Protein AF-A0A329LUV0-F1 (afdb_monomer_lite)

Sequence (279 aa):
MLFREVLFADYQTVLMHFIMSMAVALLFKEMNWFPFVSYTDKWHIDETAPFDMQTDRLTERLLEVTDRSGAYTVRLEWHPEFDPDGGFHVFLFKKTEYKLEVFGTVREDVVISNLYHKDTRDFQQLRRYLEECIYLVNLLSTDYVKWKEKFRGKTVTEAPYLYCLVGNIVNYRLYGEDKEPRKGVKVFSAGTKVYCFPPLWGDGYESIKVIGKPKDSAKLITVIIDAKHVTNWRLQKVYNSYVVRTMLGNGGWKMKQEAKAIIENMVKWLPERTEQAGI

Structure (mmCIF, N/CA/C/O backbone):
data_AF-A0A329LUV0-F1
#
_entry.id   AF-A0A329LUV0-F1
#
loop_
_atom_site.group_PDB
_atom_site.id
_atom_site.type_symbol
_atom_site.label_atom_id
_atom_site.label_alt_id
_atom_site.label_comp_id
_atom_site.label_asym_id
_atom_site.label_entity_id
_atom_site.label_seq_id
_atom_site.pdbx_PDB_ins_code
_atom_site.Cartn_x
_atom_site.Cartn_y
_atom_site.Cartn_z
_atom_site.occupancy
_atom_site.B_iso_or_equiv
_atom_site.auth_seq_id
_atom_site.auth_comp_id
_atom_site.auth_asym_id
_atom_site.auth_atom_id
_atom_site.pdbx_PDB_model_num
ATOM 1 N N . MET A 1 1 ? 33.400 -16.197 -55.128 1.00 38.19 1 MET A N 1
ATOM 2 C CA . MET A 1 1 ? 32.378 -16.842 -54.277 1.00 38.19 1 MET A CA 1
ATOM 3 C C . MET A 1 1 ? 32.696 -16.528 -52.816 1.00 38.19 1 MET A C 1
ATOM 5 O O . MET A 1 1 ? 33.099 -17.418 -52.097 1.00 38.19 1 MET A O 1
ATOM 9 N N . LEU A 1 2 ? 32.655 -15.246 -52.418 1.00 32.19 2 LEU A N 1
ATOM 10 C CA . LEU A 1 2 ? 33.023 -14.788 -51.058 1.00 32.19 2 LEU A CA 1
ATOM 11 C C . LEU A 1 2 ? 32.562 -13.331 -50.810 1.00 32.19 2 LEU A C 1
ATOM 13 O O . LEU A 1 2 ? 33.233 -12.545 -50.162 1.00 32.19 2 LEU A O 1
ATOM 17 N N . PHE A 1 3 ? 31.427 -12.941 -51.401 1.00 26.91 3 PHE A N 1
ATOM 18 C CA . PHE A 1 3 ? 30.858 -11.586 -51.262 1.00 26.91 3 PHE A CA 1
ATOM 19 C C . PHE A 1 3 ? 29.340 -11.599 -51.017 1.00 26.91 3 PHE A C 1
ATOM 21 O O . PHE A 1 3 ? 28.671 -10.581 -51.154 1.00 26.91 3 PHE A O 1
ATOM 28 N N . ARG A 1 4 ? 28.778 -12.768 -50.672 1.00 25.78 4 ARG A N 1
ATOM 29 C CA . ARG A 1 4 ? 27.337 -12.948 -50.418 1.00 25.78 4 ARG A CA 1
ATOM 30 C C . ARG A 1 4 ? 26.989 -13.391 -48.994 1.00 25.78 4 ARG A C 1
ATOM 32 O O . ARG A 1 4 ? 25.812 -13.406 -48.670 1.00 25.78 4 ARG A O 1
ATOM 39 N N . GLU A 1 5 ? 27.975 -13.693 -48.149 1.00 29.59 5 GLU A N 1
ATOM 40 C CA . GLU A 1 5 ? 27.732 -14.223 -46.793 1.00 29.59 5 GLU A CA 1
ATOM 41 C C . GLU A 1 5 ? 27.907 -13.192 -45.667 1.00 29.59 5 GLU A C 1
ATOM 43 O O . GLU A 1 5 ? 27.432 -13.419 -44.563 1.00 29.59 5 GLU A O 1
ATOM 48 N N . VAL A 1 6 ? 28.474 -12.011 -45.939 1.00 31.78 6 VAL A N 1
ATOM 49 C CA . VAL A 1 6 ? 28.661 -10.959 -44.913 1.00 31.78 6 VAL A CA 1
ATOM 50 C C . VAL A 1 6 ? 27.422 -10.059 -44.748 1.00 31.78 6 VAL A C 1
ATOM 52 O O . VAL A 1 6 ? 27.280 -9.378 -43.744 1.00 31.78 6 VAL A O 1
ATOM 55 N N . LEU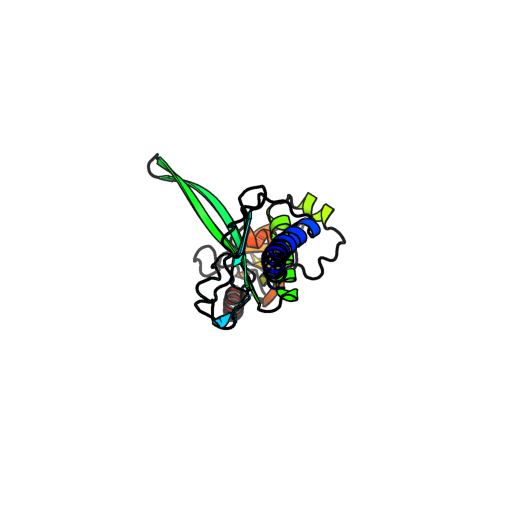 A 1 7 ? 26.461 -10.102 -45.679 1.00 30.39 7 LEU A N 1
ATOM 56 C CA . LEU A 1 7 ? 25.243 -9.271 -45.631 1.00 30.39 7 LEU A CA 1
ATOM 57 C C . LEU A 1 7 ? 24.040 -9.931 -44.928 1.00 30.39 7 LEU A C 1
ATOM 59 O O . LEU A 1 7 ? 23.004 -9.290 -44.784 1.00 30.39 7 LEU A O 1
ATOM 63 N N . PHE A 1 8 ? 24.154 -11.189 -44.484 1.00 33.62 8 PHE A N 1
ATOM 64 C CA . PHE A 1 8 ? 23.070 -11.896 -43.778 1.00 33.62 8 PHE A CA 1
ATOM 65 C C . PHE A 1 8 ? 23.236 -11.931 -42.250 1.00 33.62 8 PHE A C 1
ATOM 67 O O . PHE A 1 8 ? 22.240 -12.095 -41.549 1.00 33.62 8 PHE A O 1
ATOM 74 N N . ALA A 1 9 ? 24.452 -11.727 -41.729 1.00 33.19 9 ALA A N 1
ATOM 75 C CA . ALA A 1 9 ? 24.718 -11.691 -40.287 1.00 33.19 9 ALA A CA 1
ATOM 76 C C . ALA A 1 9 ? 24.302 -10.357 -39.635 1.00 33.19 9 ALA A C 1
ATOM 78 O O . ALA A 1 9 ? 23.867 -10.343 -38.491 1.00 33.19 9 ALA A O 1
ATOM 79 N N . ASP A 1 10 ? 24.336 -9.256 -40.390 1.00 41.06 10 ASP A N 1
ATOM 80 C CA . ASP A 1 10 ? 23.962 -7.912 -39.915 1.00 41.06 10 ASP A CA 1
ATOM 81 C C . ASP A 1 10 ? 22.433 -7.712 -39.816 1.00 41.06 10 ASP A C 1
ATOM 83 O O . ASP A 1 10 ? 21.931 -6.836 -39.112 1.00 41.06 10 ASP A O 1
ATOM 87 N N . TYR A 1 11 ? 21.654 -8.558 -40.504 1.00 35.22 11 TYR A N 1
ATOM 88 C CA . TYR A 1 11 ? 20.193 -8.484 -40.477 1.00 35.22 11 TYR A CA 1
ATOM 89 C C . TYR A 1 11 ? 19.609 -9.099 -39.202 1.00 35.22 11 TYR A C 1
ATOM 91 O O . TYR A 1 11 ? 18.578 -8.626 -38.746 1.00 35.22 11 TYR A O 1
ATOM 99 N N . GLN A 1 12 ? 20.241 -10.116 -38.600 1.00 36.50 12 GLN A N 1
ATOM 100 C CA . GLN A 1 12 ? 19.727 -10.736 -37.370 1.00 36.50 12 GLN A CA 1
ATOM 101 C C . GLN A 1 12 ? 19.953 -9.863 -36.131 1.00 36.50 12 GLN A C 1
ATOM 103 O O . GLN A 1 12 ? 19.041 -9.746 -35.318 1.00 36.50 12 GLN A O 1
ATOM 108 N N . THR A 1 13 ? 21.084 -9.161 -36.052 1.00 34.91 13 THR A N 1
ATOM 109 C CA . THR A 1 13 ? 21.431 -8.239 -34.957 1.00 34.91 13 THR A CA 1
ATOM 110 C C . THR A 1 13 ? 20.511 -7.015 -34.916 1.00 34.91 13 THR A C 1
ATOM 112 O O . THR A 1 13 ? 19.996 -6.639 -33.862 1.00 34.91 13 THR A O 1
ATOM 115 N N . VAL A 1 14 ? 20.227 -6.417 -36.081 1.00 36.44 14 VAL A N 1
ATOM 116 C CA . VAL A 1 14 ? 19.257 -5.315 -36.199 1.00 36.44 14 VAL A CA 1
ATOM 117 C C . VAL A 1 14 ? 17.839 -5.824 -35.955 1.00 36.44 14 VAL A C 1
ATOM 119 O O . VAL A 1 14 ? 17.081 -5.181 -35.233 1.00 36.44 14 VAL A O 1
ATOM 122 N N . LEU A 1 15 ? 17.480 -6.994 -36.495 1.00 36.44 15 LEU A N 1
ATOM 123 C CA . LEU A 1 15 ? 16.156 -7.585 -36.313 1.00 36.44 15 LEU A CA 1
ATOM 124 C C . LEU A 1 15 ? 15.903 -7.956 -34.849 1.00 36.44 15 LEU A C 1
ATOM 126 O O . LEU A 1 15 ? 14.778 -7.780 -34.409 1.00 36.44 15 LEU A O 1
ATOM 130 N N . MET A 1 16 ? 16.902 -8.387 -34.071 1.00 39.31 16 MET A N 1
ATOM 131 C CA . MET A 1 16 ? 16.711 -8.801 -32.675 1.00 39.31 16 MET A CA 1
ATOM 132 C C . 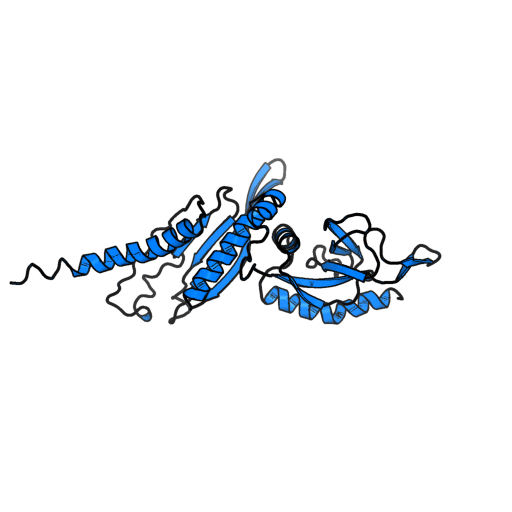MET A 1 16 ? 16.694 -7.627 -31.681 1.00 39.31 16 MET A C 1
ATOM 134 O O . MET A 1 16 ? 15.841 -7.608 -30.788 1.00 39.31 16 MET A O 1
ATOM 138 N N . HIS A 1 17 ? 17.494 -6.576 -31.922 1.00 39.88 17 HIS A N 1
ATOM 139 C CA . HIS A 1 17 ? 17.321 -5.259 -31.284 1.00 39.88 17 HIS A CA 1
ATOM 140 C C . HIS A 1 17 ? 15.913 -4.712 -31.522 1.00 39.88 17 HIS A C 1
ATOM 142 O O . HIS A 1 17 ? 15.240 -4.269 -30.586 1.00 39.88 17 HIS A O 1
ATOM 148 N N . PHE A 1 18 ? 15.443 -4.796 -32.770 1.00 42.72 18 PHE A N 1
ATOM 149 C CA . PHE A 1 18 ? 14.080 -4.437 -33.132 1.00 42.72 18 PHE A CA 1
ATOM 150 C C . PHE A 1 18 ? 13.075 -5.378 -32.464 1.00 42.72 18 PHE A C 1
ATOM 152 O O . PHE A 1 18 ? 12.078 -4.890 -31.970 1.00 42.72 18 PHE A O 1
ATOM 159 N N . ILE A 1 19 ? 13.328 -6.689 -32.357 1.00 44.91 19 ILE A N 1
ATOM 160 C CA . ILE A 1 19 ? 12.410 -7.667 -31.749 1.00 44.91 19 ILE A CA 1
ATOM 161 C C . ILE A 1 19 ? 12.276 -7.475 -30.243 1.00 44.91 19 ILE A C 1
ATOM 163 O O . ILE A 1 19 ? 11.164 -7.628 -29.774 1.00 44.91 19 ILE A O 1
ATOM 167 N N . MET A 1 20 ? 13.313 -7.143 -29.469 1.00 50.09 20 MET A N 1
ATOM 168 C CA . MET A 1 20 ? 13.185 -6.949 -28.011 1.00 50.09 20 MET A CA 1
ATOM 169 C C . MET A 1 20 ? 12.600 -5.580 -27.654 1.00 50.09 20 MET A C 1
ATOM 171 O O . MET A 1 20 ? 11.665 -5.497 -26.855 1.00 50.09 20 MET A O 1
ATOM 175 N N . SER A 1 21 ? 13.078 -4.508 -28.293 1.00 50.62 21 SER A N 1
ATOM 176 C CA . SER A 1 21 ? 12.490 -3.172 -28.138 1.00 50.62 21 SER A CA 1
ATOM 177 C C . SER A 1 21 ? 11.062 -3.124 -28.697 1.00 50.62 21 SER A C 1
ATOM 179 O O . SER A 1 21 ? 10.169 -2.606 -28.021 1.00 50.62 21 SER A O 1
ATOM 181 N N . MET A 1 22 ? 10.788 -3.763 -29.847 1.00 52.41 22 MET A N 1
ATOM 182 C CA . MET A 1 22 ? 9.420 -4.020 -30.303 1.00 52.41 22 MET A CA 1
ATOM 183 C C . MET A 1 22 ? 8.701 -4.987 -29.390 1.00 52.41 22 MET A C 1
ATOM 185 O O . MET A 1 22 ? 7.535 -4.752 -29.205 1.00 52.41 22 MET A O 1
ATOM 189 N N . ALA A 1 23 ? 9.275 -6.043 -28.819 1.00 55.31 23 ALA A N 1
ATOM 190 C CA . ALA A 1 23 ? 8.521 -6.981 -27.980 1.00 55.31 23 ALA A CA 1
ATOM 191 C C . ALA A 1 23 ? 8.043 -6.286 -26.716 1.00 55.31 23 ALA A C 1
ATOM 193 O O . ALA A 1 23 ? 6.899 -6.481 -26.332 1.00 55.31 23 ALA A O 1
ATOM 194 N N . VAL A 1 24 ? 8.870 -5.427 -26.119 1.00 56.28 24 VAL A N 1
ATOM 195 C CA . VAL A 1 24 ? 8.503 -4.595 -24.971 1.00 56.28 24 VAL A CA 1
ATOM 196 C C . VAL A 1 24 ? 7.508 -3.505 -25.392 1.00 56.28 24 VAL A C 1
ATOM 198 O O . VAL A 1 24 ? 6.473 -3.343 -24.749 1.00 56.28 24 VAL A O 1
ATOM 201 N N . ALA A 1 25 ? 7.739 -2.803 -26.507 1.00 57.38 25 ALA A N 1
ATOM 202 C CA . ALA A 1 25 ? 6.803 -1.803 -27.033 1.00 57.38 25 ALA A CA 1
ATOM 203 C C . ALA A 1 25 ? 5.460 -2.410 -27.493 1.00 57.38 25 ALA A C 1
ATOM 205 O O . ALA A 1 25 ? 4.402 -1.822 -27.275 1.00 57.38 25 ALA A O 1
ATOM 206 N N . LEU A 1 26 ? 5.489 -3.600 -28.093 1.00 56.47 26 LEU A N 1
ATOM 207 C CA . LEU A 1 26 ? 4.354 -4.437 -28.480 1.00 56.47 26 LEU A CA 1
ATOM 208 C C . LEU A 1 26 ? 3.663 -4.953 -27.232 1.00 56.47 26 LEU A C 1
ATOM 210 O O . LEU A 1 26 ? 2.449 -4.904 -27.210 1.00 56.47 26 LEU A O 1
ATOM 214 N N . LEU A 1 27 ? 4.387 -5.331 -26.176 1.00 60.03 27 LEU A N 1
ATOM 215 C CA . LEU A 1 27 ? 3.812 -5.650 -24.870 1.00 60.03 27 LEU A CA 1
ATOM 216 C C . LEU A 1 27 ? 2.981 -4.472 -24.363 1.00 60.03 27 LEU A C 1
ATOM 218 O O . LEU A 1 27 ? 1.819 -4.650 -24.024 1.00 60.03 27 LEU A O 1
ATOM 222 N N . PHE A 1 28 ? 3.510 -3.247 -24.365 1.00 61.00 28 PHE A N 1
ATOM 223 C CA . PHE A 1 28 ? 2.730 -2.075 -23.945 1.00 61.00 28 PHE A CA 1
ATOM 224 C C . PHE A 1 28 ? 1.565 -1.745 -24.884 1.00 61.00 28 PHE A C 1
ATOM 226 O O . PHE A 1 28 ? 0.484 -1.373 -24.415 1.00 61.00 28 PHE A O 1
ATOM 233 N N . LYS A 1 29 ? 1.747 -1.949 -26.193 1.00 58.03 29 LYS A N 1
ATOM 234 C CA . LYS A 1 29 ? 0.693 -1.816 -27.206 1.00 58.03 29 LYS A CA 1
ATOM 235 C C . LYS A 1 29 ? -0.420 -2.857 -27.015 1.00 58.03 29 LYS A C 1
ATOM 237 O O . LYS A 1 29 ? -1.592 -2.496 -27.059 1.00 58.03 29 LYS A O 1
ATOM 242 N N . GLU A 1 30 ? -0.075 -4.114 -26.745 1.00 57.81 30 GLU A N 1
ATOM 243 C CA . GLU A 1 30 ? -0.970 -5.233 -26.416 1.00 57.81 30 GLU A CA 1
ATOM 244 C C . GLU A 1 30 ? -1.695 -4.988 -25.091 1.00 57.81 30 GLU A C 1
ATOM 246 O O . GLU A 1 30 ? -2.900 -5.209 -24.978 1.00 57.81 30 GLU A O 1
ATOM 251 N N . MET A 1 31 ? -0.983 -4.444 -24.103 1.00 60.03 31 MET A N 1
ATOM 252 C CA . MET A 1 31 ? -1.533 -4.023 -22.813 1.00 60.03 31 MET A CA 1
ATOM 253 C C . MET A 1 31 ? -2.355 -2.726 -22.912 1.00 60.03 31 MET A C 1
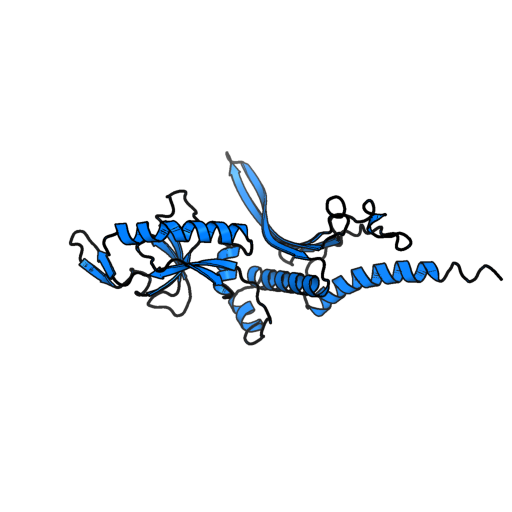ATOM 255 O O . MET A 1 31 ? -2.936 -2.280 -21.918 1.00 60.03 31 MET A O 1
ATOM 259 N N . ASN A 1 32 ? -2.464 -2.143 -24.113 1.00 56.97 32 ASN A N 1
ATOM 260 C CA . ASN A 1 32 ? -3.268 -0.966 -24.434 1.00 56.97 32 ASN A CA 1
ATOM 261 C C . ASN A 1 32 ? -2.910 0.258 -23.563 1.00 56.97 32 ASN A C 1
ATOM 263 O O . ASN A 1 32 ? -3.772 1.063 -23.188 1.00 56.97 32 ASN A O 1
ATOM 267 N N . TRP A 1 33 ? -1.629 0.377 -23.201 1.00 57.19 33 TRP A N 1
ATOM 268 C CA . TRP A 1 33 ? -1.091 1.455 -22.380 1.00 57.19 33 TRP A CA 1
ATOM 269 C C . TRP A 1 33 ? -0.267 2.388 -23.271 1.00 57.19 33 TRP A C 1
ATOM 271 O O . TRP A 1 33 ? 0.793 2.011 -23.757 1.00 57.19 33 TRP A O 1
ATOM 281 N N . PHE A 1 34 ? -0.768 3.613 -23.485 1.00 53.94 34 PHE A N 1
ATOM 282 C CA . PHE A 1 34 ? -0.103 4.663 -24.280 1.00 53.94 34 PHE A CA 1
ATOM 283 C C . PHE A 1 34 ? 0.282 5.883 -23.417 1.00 53.94 34 PHE A C 1
ATOM 285 O O . PHE A 1 34 ? -0.456 6.882 -23.378 1.00 53.94 34 PHE A O 1
ATOM 292 N N . PRO A 1 35 ? 1.389 5.775 -22.671 1.00 51.28 35 PRO A N 1
ATOM 293 C CA . PRO A 1 35 ? 2.127 6.882 -22.061 1.00 51.28 35 PRO A CA 1
ATOM 294 C C . PRO A 1 35 ? 2.964 7.676 -23.079 1.00 51.28 35 PRO A C 1
ATOM 296 O O . PRO A 1 35 ? 3.197 7.214 -24.196 1.00 51.28 35 PRO A O 1
ATOM 299 N N . PHE A 1 36 ? 3.451 8.857 -22.682 1.00 48.69 36 PHE A N 1
ATOM 300 C CA . PHE A 1 36 ? 4.589 9.488 -23.354 1.00 48.69 36 PHE A CA 1
ATOM 301 C C . PHE A 1 36 ? 5.811 8.603 -23.075 1.00 48.69 36 PHE A C 1
ATOM 303 O O . PHE A 1 36 ? 6.382 8.642 -21.987 1.00 48.69 36 PHE A O 1
ATOM 310 N N . VAL A 1 37 ? 6.160 7.723 -24.014 1.00 51.31 37 VAL A N 1
ATOM 311 C CA . VAL A 1 37 ? 7.332 6.855 -23.868 1.00 51.31 37 VAL A CA 1
ATOM 312 C C . VAL A 1 37 ? 8.574 7.673 -24.210 1.00 51.31 37 VAL A C 1
ATOM 314 O O . VAL A 1 37 ? 8.761 8.056 -25.363 1.00 51.31 37 VAL A O 1
ATOM 317 N N . SER A 1 38 ? 9.423 7.951 -23.224 1.00 48.56 38 SER A N 1
ATOM 318 C CA . SER A 1 38 ? 10.793 8.392 -23.480 1.00 48.56 38 SER A CA 1
ATOM 319 C C . SER A 1 38 ? 11.672 7.149 -23.561 1.00 48.56 38 SER A C 1
ATOM 321 O O . SER A 1 38 ? 12.131 6.641 -22.542 1.00 48.56 38 SER A O 1
ATOM 323 N N . TYR A 1 39 ? 11.891 6.630 -24.769 1.00 50.97 39 TYR A N 1
ATOM 324 C CA . TYR A 1 39 ? 12.916 5.609 -24.973 1.00 50.97 39 TYR A CA 1
ATOM 325 C C . TYR 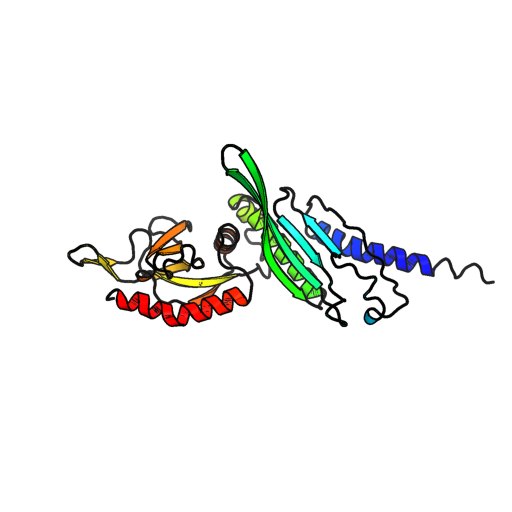A 1 39 ? 14.285 6.244 -24.710 1.00 50.97 39 TYR A C 1
ATOM 327 O O . TYR A 1 39 ? 14.696 7.157 -25.426 1.00 50.97 39 TYR A O 1
ATOM 335 N N . THR A 1 40 ? 15.002 5.786 -23.686 1.00 47.56 40 THR A N 1
ATOM 336 C CA . THR A 1 40 ? 16.446 6.015 -23.605 1.00 47.56 40 THR A CA 1
ATOM 337 C C . THR A 1 40 ? 17.125 4.902 -24.383 1.00 47.56 40 THR A C 1
ATOM 339 O O . THR A 1 40 ? 17.427 3.841 -23.850 1.00 47.56 40 THR A O 1
ATOM 342 N N . ASP A 1 41 ? 17.287 5.145 -25.677 1.00 44.88 41 ASP A N 1
ATOM 343 C CA . ASP A 1 41 ? 17.854 4.214 -26.647 1.00 44.88 41 ASP A CA 1
ATOM 344 C C . ASP A 1 41 ? 19.383 4.151 -26.471 1.00 44.88 41 ASP A C 1
ATOM 346 O O . ASP A 1 41 ? 20.142 4.856 -27.133 1.00 44.88 41 ASP A O 1
ATOM 350 N N . LYS A 1 42 ? 19.846 3.398 -25.467 1.00 48.16 42 LYS A N 1
ATOM 351 C CA . LYS A 1 42 ? 21.278 3.170 -25.212 1.00 48.16 42 LYS A CA 1
ATOM 352 C C . LYS A 1 42 ? 21.579 1.685 -25.027 1.00 48.16 42 LYS A C 1
ATOM 354 O O . LYS A 1 42 ? 22.140 1.279 -24.014 1.00 48.16 42 LYS A O 1
ATOM 359 N N . TRP A 1 43 ? 21.166 0.869 -25.987 1.00 52.22 43 TRP A N 1
ATOM 360 C CA . TRP A 1 43 ? 21.505 -0.551 -26.034 1.00 52.22 43 TRP A CA 1
ATOM 361 C C . TRP A 1 43 ? 22.723 -0.759 -26.947 1.00 52.22 43 TRP A C 1
ATOM 363 O O . TRP A 1 43 ? 22.703 -0.337 -28.100 1.00 52.22 43 TRP A O 1
ATOM 373 N N . HIS A 1 44 ? 23.787 -1.394 -26.445 1.00 54.12 44 HIS A N 1
ATOM 374 C CA . HIS A 1 44 ? 24.974 -1.745 -27.239 1.00 54.12 44 HIS A CA 1
ATOM 375 C C . HIS A 1 44 ? 25.465 -3.172 -26.944 1.00 54.12 44 HIS A C 1
ATOM 377 O O . HIS A 1 44 ? 26.652 -3.375 -26.746 1.00 54.12 44 HIS A O 1
ATOM 383 N N . ILE A 1 45 ? 24.578 -4.172 -26.905 1.00 52.28 45 ILE A N 1
ATOM 384 C CA . ILE A 1 45 ? 24.962 -5.586 -26.696 1.00 52.28 45 ILE A CA 1
ATOM 385 C C . ILE A 1 45 ? 25.574 -6.168 -27.985 1.00 52.28 45 ILE A C 1
ATOM 387 O O . ILE A 1 45 ? 25.050 -5.942 -29.073 1.00 52.28 45 ILE A O 1
ATOM 391 N N . ASP A 1 46 ? 26.656 -6.934 -27.868 1.00 54.84 46 ASP A N 1
ATOM 392 C CA . ASP A 1 46 ? 27.303 -7.705 -28.938 1.00 54.84 46 ASP A CA 1
ATOM 393 C C . ASP A 1 46 ? 27.050 -9.197 -28.759 1.00 54.84 46 ASP A C 1
ATOM 395 O O . ASP A 1 46 ? 27.692 -9.918 -28.009 1.00 54.84 46 ASP A O 1
ATOM 399 N N . GLU A 1 47 ? 26.078 -9.690 -29.501 1.00 44.56 47 GLU A N 1
ATOM 400 C CA . GLU A 1 47 ? 25.560 -11.048 -29.370 1.00 44.56 47 GLU A CA 1
ATOM 401 C C . GLU A 1 47 ? 26.568 -12.146 -29.764 1.00 44.56 47 GLU A C 1
ATOM 403 O O . GLU A 1 47 ? 26.265 -13.330 -29.632 1.00 44.56 47 GLU A O 1
ATOM 408 N N . THR A 1 48 ? 27.767 -11.785 -30.241 1.00 55.00 48 THR A N 1
ATOM 409 C CA . THR A 1 48 ? 28.827 -12.753 -30.563 1.00 55.00 48 THR A CA 1
ATOM 410 C C . THR A 1 48 ? 29.659 -13.162 -29.348 1.00 55.00 48 THR A C 1
ATOM 412 O O . THR A 1 48 ? 30.390 -14.153 -29.412 1.00 55.00 48 THR A O 1
ATOM 415 N N . ALA A 1 49 ? 29.520 -12.444 -28.232 1.00 47.94 49 ALA A N 1
ATOM 416 C CA . ALA A 1 49 ? 30.158 -12.765 -26.966 1.00 47.94 49 ALA A CA 1
ATOM 417 C C . ALA A 1 49 ? 29.126 -13.235 -25.914 1.00 47.94 49 ALA A C 1
ATOM 419 O O . ALA A 1 49 ? 27.966 -12.822 -25.936 1.00 47.94 49 ALA A O 1
ATOM 420 N N . PRO A 1 50 ? 29.521 -14.094 -24.960 1.00 56.00 50 PRO A N 1
ATOM 421 C CA . PRO A 1 50 ? 28.720 -14.395 -23.772 1.00 56.00 50 PRO A CA 1
ATOM 422 C C . PRO A 1 50 ? 28.322 -13.127 -22.980 1.00 56.00 50 PRO A C 1
ATOM 424 O O . PRO A 1 50 ? 29.050 -12.134 -22.985 1.00 56.00 50 PRO A O 1
ATOM 427 N N . PHE A 1 51 ? 27.158 -13.137 -22.315 1.00 51.62 51 PHE A N 1
ATOM 428 C CA . PHE A 1 51 ? 26.607 -11.976 -21.582 1.00 51.62 51 PHE A CA 1
ATOM 429 C C . PHE A 1 51 ? 27.503 -11.517 -20.418 1.00 51.62 51 PHE A C 1
ATOM 431 O O . PHE A 1 51 ? 27.6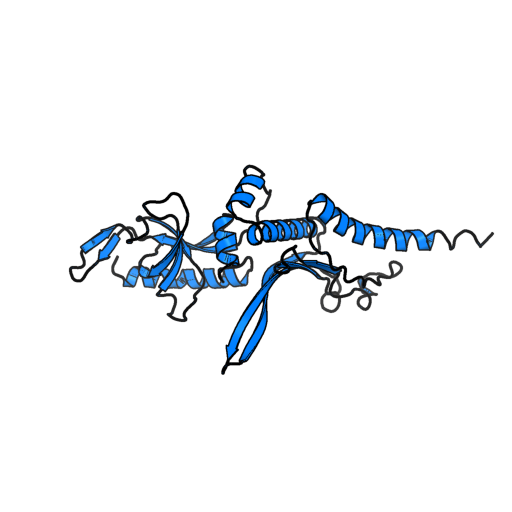73 -10.322 -20.186 1.00 51.62 51 PHE A O 1
ATOM 438 N N . ASP A 1 52 ? 28.110 -12.475 -19.723 1.00 56.94 52 ASP A N 1
ATOM 439 C CA . ASP A 1 52 ? 29.084 -12.283 -18.646 1.00 56.94 52 ASP A CA 1
ATOM 440 C C . ASP A 1 52 ? 30.408 -11.667 -19.135 1.00 56.94 52 ASP A C 1
ATOM 442 O O . ASP A 1 52 ? 31.187 -11.155 -18.331 1.00 56.94 52 ASP A O 1
ATOM 446 N N . MET A 1 53 ? 30.647 -11.650 -20.452 1.00 59.97 53 MET A N 1
ATOM 447 C CA . MET A 1 53 ? 31.809 -11.013 -21.085 1.00 59.97 53 MET A CA 1
ATOM 448 C C . MET A 1 53 ? 31.533 -9.598 -21.617 1.00 59.97 53 MET A C 1
ATOM 450 O O . MET A 1 53 ? 32.416 -9.004 -22.232 1.00 59.97 53 MET A O 1
ATOM 454 N N . GLN A 1 54 ? 30.328 -9.059 -21.403 1.00 65.75 54 GLN A N 1
ATOM 455 C CA . GLN A 1 54 ? 29.886 -7.774 -21.967 1.00 65.75 54 GLN A CA 1
ATOM 456 C C . GLN A 1 54 ? 29.151 -6.890 -20.957 1.00 65.75 54 GLN A C 1
ATOM 458 O O . GLN A 1 54 ? 28.220 -6.143 -21.280 1.00 65.75 54 GLN A O 1
ATOM 463 N N . THR A 1 55 ? 29.551 -6.991 -19.695 1.00 55.22 55 THR A N 1
ATOM 464 C CA . THR A 1 55 ? 28.986 -6.206 -18.594 1.00 55.22 55 THR A CA 1
ATOM 465 C C . THR A 1 55 ? 29.146 -4.693 -18.799 1.00 55.22 55 THR A C 1
ATOM 467 O O . THR A 1 55 ? 28.341 -3.925 -18.285 1.00 55.22 55 THR A O 1
ATOM 470 N N . ASP A 1 56 ? 30.114 -4.265 -19.613 1.00 53.16 56 ASP A N 1
ATOM 471 C CA . ASP A 1 56 ? 30.392 -2.882 -20.021 1.00 53.16 56 ASP A CA 1
ATOM 472 C C . ASP A 1 56 ? 29.381 -2.302 -21.033 1.00 53.16 56 ASP A C 1
ATOM 474 O O . ASP A 1 56 ? 29.324 -1.086 -21.233 1.00 53.16 56 ASP A O 1
ATOM 478 N N . ARG A 1 57 ? 28.584 -3.161 -21.680 1.00 51.72 57 ARG A N 1
ATOM 479 C CA . ARG A 1 57 ? 27.694 -2.826 -22.810 1.00 51.72 57 ARG A CA 1
ATOM 480 C C . ARG A 1 57 ? 26.203 -2.808 -22.475 1.00 51.72 57 ARG A C 1
ATOM 482 O O . ARG A 1 57 ? 25.384 -2.275 -23.230 1.00 51.72 57 ARG A O 1
ATOM 489 N N . LEU A 1 58 ? 25.849 -3.396 -21.344 1.00 54.00 58 LEU A N 1
ATOM 490 C CA . LEU A 1 58 ? 24.498 -3.472 -20.812 1.00 54.00 58 LEU A CA 1
ATOM 491 C C . LEU A 1 58 ? 24.248 -2.233 -19.948 1.00 54.00 58 LEU A C 1
ATOM 493 O O . LEU A 1 58 ? 24.791 -2.113 -18.854 1.00 54.00 58 LEU A O 1
ATOM 497 N N . THR A 1 59 ? 23.461 -1.280 -20.450 1.00 54.84 59 THR A N 1
ATOM 498 C CA . THR A 1 59 ? 23.193 -0.049 -19.698 1.00 54.84 59 THR A CA 1
ATOM 499 C C . THR A 1 59 ? 22.167 -0.277 -18.591 1.00 54.84 59 THR A C 1
ATOM 501 O O . THR A 1 59 ? 21.194 -1.010 -18.752 1.00 54.84 59 THR A O 1
ATOM 504 N N . GLU A 1 60 ? 22.359 0.425 -17.472 1.00 57.00 60 GLU A N 1
ATOM 505 C CA . GLU A 1 60 ? 21.540 0.330 -16.257 1.00 57.00 60 GLU A CA 1
ATOM 506 C C . GLU A 1 60 ? 20.035 0.591 -16.474 1.00 57.00 60 GLU A C 1
ATOM 508 O O . GLU A 1 60 ? 19.240 0.271 -15.602 1.00 57.00 60 GLU A O 1
ATOM 513 N N . ARG A 1 61 ? 19.596 1.176 -17.603 1.00 64.94 61 ARG A N 1
ATOM 514 C CA . ARG A 1 61 ? 18.199 1.609 -17.828 1.00 64.94 61 ARG A CA 1
ATOM 515 C C . ARG A 1 61 ? 17.646 1.139 -19.171 1.00 64.94 61 ARG A C 1
ATOM 517 O O . ARG A 1 61 ? 17.639 1.885 -20.148 1.00 64.94 61 ARG A O 1
ATOM 524 N N . LEU A 1 62 ? 17.122 -0.084 -19.181 1.00 69.12 62 LEU A N 1
ATOM 525 C CA . LEU A 1 62 ? 16.576 -0.753 -20.364 1.00 69.12 62 LEU A CA 1
ATOM 526 C C . LEU A 1 62 ? 15.308 -0.090 -20.915 1.00 69.12 62 LEU A C 1
ATOM 528 O O . LEU A 1 62 ? 15.108 -0.039 -22.129 1.00 69.12 62 LEU A O 1
ATOM 532 N N . LEU A 1 63 ? 14.432 0.391 -20.030 1.00 75.38 63 LEU A N 1
ATOM 533 C CA . LEU A 1 63 ? 13.181 1.045 -20.404 1.00 75.38 63 LEU A CA 1
ATOM 534 C C . LEU A 1 63 ? 12.744 2.025 -19.317 1.00 75.38 63 LEU A C 1
ATOM 536 O O . LEU A 1 63 ? 12.725 1.684 -18.137 1.00 75.38 63 LEU A O 1
ATOM 540 N N . GLU A 1 64 ? 12.271 3.199 -19.722 1.00 82.50 64 GLU A N 1
ATOM 541 C CA . GLU A 1 64 ? 11.563 4.122 -18.844 1.00 82.50 64 GLU A CA 1
ATOM 542 C C . GLU A 1 64 ? 10.284 4.618 -19.520 1.00 82.50 64 GLU A C 1
ATOM 544 O O . GLU A 1 64 ? 10.286 5.067 -20.665 1.00 82.50 64 GLU A O 1
ATOM 549 N N . VAL A 1 65 ? 9.161 4.512 -18.815 1.00 79.88 65 VAL A N 1
ATOM 550 C CA . VAL A 1 65 ? 7.850 4.846 -19.354 1.00 79.88 65 VAL A CA 1
ATOM 551 C C . VAL A 1 65 ? 7.064 5.670 -18.356 1.00 79.88 65 VAL A C 1
ATOM 553 O O . VAL A 1 65 ? 6.771 5.200 -17.258 1.00 79.88 65 VAL A O 1
ATOM 556 N N . THR A 1 66 ? 6.658 6.872 -18.757 1.00 83.38 66 THR A N 1
ATOM 557 C CA . THR A 1 66 ? 5.956 7.805 -17.873 1.00 83.38 66 THR A CA 1
ATOM 558 C C . THR A 1 66 ? 4.517 8.020 -18.319 1.00 83.38 66 THR A C 1
ATOM 560 O O . THR A 1 66 ? 4.246 8.317 -19.478 1.00 83.38 66 THR A O 1
ATOM 563 N N . ASP A 1 67 ? 3.571 7.875 -17.392 1.00 82.56 67 ASP A N 1
ATOM 564 C CA . ASP A 1 67 ? 2.147 8.046 -17.653 1.00 82.56 67 ASP A CA 1
ATOM 565 C C . ASP A 1 67 ? 1.808 9.431 -18.237 1.00 82.56 67 ASP A C 1
ATOM 567 O O . ASP A 1 67 ? 2.590 10.377 -18.184 1.00 82.56 67 ASP A O 1
ATOM 571 N N . ARG A 1 68 ? 0.596 9.581 -18.784 1.00 77.25 68 ARG A N 1
ATOM 572 C CA . ARG A 1 68 ? 0.179 10.832 -19.444 1.00 77.25 68 ARG A CA 1
ATOM 573 C C . ARG A 1 68 ? 0.230 12.062 -18.540 1.00 77.25 68 ARG A C 1
ATOM 575 O O . ARG A 1 68 ? 0.333 13.165 -19.061 1.00 77.25 68 ARG A O 1
ATOM 582 N N . SER A 1 69 ? 0.104 11.884 -17.225 1.00 82.38 69 SER A N 1
ATOM 583 C CA . SER A 1 69 ? 0.185 12.996 -16.278 1.00 82.38 69 SER A CA 1
ATOM 584 C C . SER A 1 69 ? 1.618 13.417 -15.950 1.00 82.38 69 SER A C 1
ATOM 586 O O . SER A 1 69 ? 1.802 14.478 -15.363 1.00 82.38 69 SER A O 1
ATOM 588 N N . GLY A 1 70 ? 2.627 12.612 -16.300 1.00 84.06 70 GLY A N 1
ATOM 589 C CA . GLY A 1 70 ? 4.005 12.842 -15.869 1.00 84.06 70 GLY A CA 1
ATOM 590 C C . GLY A 1 70 ? 4.282 12.425 -14.418 1.00 84.06 70 GLY A C 1
ATOM 591 O O . GLY A 1 70 ? 5.402 12.594 -13.938 1.00 84.06 70 GLY A O 1
ATOM 592 N N . ALA A 1 71 ? 3.277 11.916 -13.696 1.00 87.38 71 ALA A N 1
ATOM 593 C CA . ALA A 1 71 ? 3.359 11.667 -12.260 1.00 87.38 71 ALA A CA 1
ATOM 594 C C . ALA A 1 71 ? 3.846 10.256 -11.917 1.00 87.38 71 ALA A C 1
ATOM 596 O O . ALA A 1 71 ? 4.307 10.040 -10.798 1.00 87.38 71 ALA A O 1
ATOM 597 N N . TYR A 1 72 ? 3.734 9.290 -12.829 1.00 89.12 72 TYR A N 1
ATOM 598 C CA . TYR A 1 72 ? 4.096 7.898 -12.581 1.00 89.12 72 TYR A CA 1
ATOM 599 C C . TYR A 1 72 ? 5.021 7.359 -13.661 1.00 89.12 72 TYR A C 1
ATOM 601 O O . TYR A 1 72 ? 4.673 7.382 -14.838 1.00 89.12 72 TYR A O 1
ATOM 609 N N . THR A 1 73 ? 6.148 6.789 -13.245 1.00 89.94 73 THR A N 1
ATOM 610 C CA . THR A 1 73 ? 7.172 6.265 -14.150 1.00 89.94 73 THR A CA 1
ATOM 611 C C . THR A 1 73 ? 7.448 4.804 -13.837 1.00 89.94 73 THR A C 1
ATOM 613 O O . THR A 1 73 ? 7.845 4.471 -12.721 1.00 89.94 73 THR A O 1
ATOM 616 N N . VAL A 1 74 ? 7.232 3.929 -14.815 1.00 89.06 74 VAL A N 1
ATOM 617 C CA . VAL A 1 74 ? 7.672 2.533 -14.778 1.00 89.06 74 VAL A CA 1
ATOM 618 C C . VAL A 1 74 ? 9.066 2.470 -15.373 1.00 89.06 74 VAL A C 1
ATOM 620 O O . VAL A 1 74 ? 9.282 2.973 -16.473 1.00 89.06 74 VAL A O 1
ATOM 623 N N . ARG A 1 75 ? 10.002 1.848 -14.664 1.00 88.12 75 ARG A N 1
ATOM 624 C CA . ARG A 1 75 ? 11.367 1.661 -15.143 1.00 88.12 75 ARG A CA 1
ATOM 625 C C . ARG A 1 75 ? 11.756 0.192 -15.093 1.00 88.12 75 ARG A C 1
ATOM 627 O O . ARG A 1 75 ? 11.470 -0.480 -14.106 1.00 88.12 75 ARG A O 1
ATOM 634 N N . LEU A 1 76 ? 12.393 -0.280 -16.154 1.00 86.25 76 LEU A N 1
ATOM 635 C CA . LEU A 1 76 ? 13.069 -1.565 -16.224 1.00 86.25 76 LEU A CA 1
ATOM 636 C C . LEU A 1 76 ? 14.570 -1.299 -16.291 1.00 86.25 76 LEU A C 1
ATOM 638 O O . LEU A 1 76 ? 15.039 -0.608 -17.196 1.00 86.25 76 LEU A O 1
ATOM 642 N N . GLU A 1 77 ? 15.296 -1.840 -15.331 1.00 84.56 77 GLU A N 1
ATOM 643 C CA . GLU A 1 77 ? 16.744 -1.731 -15.205 1.00 84.56 77 GLU A CA 1
ATOM 644 C C . GLU A 1 77 ? 17.370 -3.133 -15.265 1.00 84.56 77 GLU A C 1
ATOM 646 O O . GLU A 1 77 ? 16.702 -4.146 -15.021 1.00 84.56 77 GLU A O 1
ATOM 651 N N . TRP A 1 78 ? 18.650 -3.182 -15.620 1.00 75.31 78 TRP A N 1
ATOM 652 C CA . TRP A 1 78 ? 19.487 -4.379 -15.594 1.00 75.31 78 TRP A CA 1
ATOM 653 C C . TRP A 1 78 ? 20.848 -3.973 -15.042 1.00 75.31 78 TRP A C 1
ATOM 655 O O . TRP A 1 78 ? 21.470 -3.063 -15.586 1.00 75.31 78 TRP A O 1
ATOM 665 N N . HIS A 1 79 ? 21.290 -4.607 -13.954 1.00 69.81 79 HIS A N 1
ATOM 666 C CA . HIS A 1 79 ? 22.530 -4.254 -13.253 1.00 69.81 79 HIS A CA 1
ATOM 667 C C . HIS A 1 79 ? 23.540 -5.410 -13.316 1.00 69.81 79 HIS A C 1
ATOM 669 O O . HIS A 1 79 ? 23.601 -6.229 -12.401 1.00 69.81 79 HIS A O 1
ATOM 675 N N . PRO A 1 80 ? 24.340 -5.501 -14.387 1.00 58.31 80 PRO A N 1
ATOM 676 C CA . PRO A 1 80 ? 25.300 -6.588 -14.582 1.00 58.31 80 PRO A CA 1
ATOM 677 C C . PRO A 1 80 ? 26.589 -6.389 -13.775 1.00 58.31 80 PRO A C 1
ATOM 679 O O . PRO A 1 80 ? 27.288 -7.345 -13.465 1.00 58.31 80 PRO A O 1
ATOM 682 N N . GLU A 1 81 ? 26.901 -5.147 -13.407 1.00 52.34 81 GLU A N 1
ATOM 683 C CA . GLU A 1 81 ? 28.116 -4.758 -12.680 1.00 52.34 81 GLU A CA 1
ATOM 684 C C . GLU A 1 81 ? 28.192 -5.302 -11.235 1.00 52.34 81 GLU A C 1
ATOM 686 O O . GLU A 1 81 ? 29.280 -5.378 -10.666 1.00 52.34 81 GLU A O 1
ATOM 691 N N . PHE A 1 82 ? 27.063 -5.729 -10.653 1.00 55.06 82 PHE A N 1
ATOM 692 C CA . PHE A 1 82 ? 26.984 -6.281 -9.290 1.00 55.06 82 PHE A CA 1
ATOM 693 C C . PHE A 1 82 ? 26.506 -7.741 -9.232 1.00 55.06 82 PHE A C 1
ATOM 695 O O . PHE A 1 82 ? 26.555 -8.353 -8.164 1.00 55.06 82 PHE A O 1
ATOM 702 N N . ASP A 1 83 ? 26.047 -8.296 -10.356 1.00 58.59 83 ASP A N 1
ATOM 703 C CA . ASP A 1 83 ? 25.517 -9.655 -10.467 1.00 58.59 83 ASP A CA 1
ATOM 704 C C . ASP A 1 83 ? 25.916 -10.241 -11.836 1.00 58.59 83 ASP A C 1
ATOM 706 O O . ASP A 1 83 ? 25.259 -9.938 -12.835 1.00 58.59 83 ASP A O 1
ATOM 710 N N . PRO A 1 84 ? 26.989 -11.054 -11.918 1.00 54.12 84 PRO A N 1
ATOM 711 C CA . PRO A 1 84 ? 27.504 -11.580 -13.186 1.00 54.12 84 PRO A CA 1
ATOM 712 C C . PRO A 1 84 ? 26.520 -12.501 -13.927 1.00 54.12 84 PRO A C 1
ATOM 714 O O . PRO A 1 84 ? 26.678 -12.706 -15.127 1.00 54.12 84 PRO A O 1
ATOM 717 N N . ASP A 1 85 ? 25.482 -13.007 -13.252 1.00 57.09 85 ASP A N 1
ATOM 718 C CA . ASP A 1 85 ? 24.400 -13.770 -13.890 1.00 57.09 85 ASP A CA 1
ATOM 719 C C . ASP A 1 85 ? 23.246 -12.876 -14.389 1.00 57.09 85 ASP A C 1
ATOM 721 O O . ASP A 1 85 ? 22.406 -13.327 -15.169 1.00 57.09 85 ASP A O 1
ATOM 725 N N . GLY A 1 86 ? 23.185 -11.627 -13.915 1.00 65.56 86 GLY A N 1
ATOM 726 C CA . GLY A 1 86 ? 22.223 -10.599 -14.296 1.00 65.56 86 GLY A CA 1
ATOM 727 C C . GLY A 1 86 ? 20.765 -10.831 -13.863 1.00 65.56 86 GLY A C 1
ATOM 728 O O . GLY A 1 86 ? 20.264 -11.952 -13.749 1.00 65.56 86 GLY A O 1
ATOM 729 N N . GLY A 1 87 ? 20.046 -9.735 -13.609 1.00 77.31 87 GLY A N 1
ATOM 730 C CA . GLY A 1 87 ? 18.634 -9.750 -13.233 1.00 77.31 87 GLY A CA 1
ATOM 731 C C . GLY A 1 87 ? 17.889 -8.510 -13.720 1.00 77.31 87 GLY A C 1
ATOM 732 O O . GLY A 1 87 ? 18.453 -7.423 -13.833 1.00 77.31 87 GLY A O 1
ATOM 733 N N . PHE A 1 88 ? 16.602 -8.677 -14.021 1.00 83.81 88 PHE A N 1
ATOM 734 C CA . PHE A 1 88 ? 15.711 -7.573 -14.350 1.00 83.81 88 PHE A CA 1
ATOM 735 C C . PHE A 1 88 ? 15.175 -6.936 -13.079 1.00 83.81 88 PHE A C 1
ATOM 737 O O . PHE A 1 88 ? 14.601 -7.628 -12.237 1.00 83.81 88 PHE A O 1
ATOM 744 N N . HIS A 1 89 ? 15.268 -5.615 -13.003 1.00 87.00 89 HIS A N 1
ATOM 745 C CA . HIS A 1 89 ? 14.748 -4.818 -11.904 1.00 87.00 89 HIS A CA 1
ATOM 746 C C . HIS A 1 89 ? 13.592 -3.955 -12.413 1.00 87.00 89 HIS A C 1
ATOM 748 O O . HIS A 1 89 ? 13.759 -3.108 -13.289 1.00 87.00 89 HIS A O 1
ATOM 754 N N . VAL A 1 90 ? 12.391 -4.183 -11.888 1.00 90.00 90 VAL A N 1
ATOM 755 C CA . VAL A 1 90 ? 11.172 -3.464 -12.272 1.00 90.00 90 VAL A CA 1
ATOM 756 C C . VAL A 1 90 ? 10.795 -2.495 -11.167 1.00 90.00 90 VAL A C 1
ATOM 758 O O . VAL A 1 90 ? 10.507 -2.905 -10.041 1.00 90.00 90 VAL A O 1
ATOM 761 N N . PHE A 1 91 ? 10.708 -1.216 -11.508 1.00 91.12 91 PHE A N 1
ATOM 762 C CA . PHE A 1 91 ? 10.351 -0.142 -10.594 1.00 91.12 91 PHE A CA 1
ATOM 763 C C . PHE A 1 91 ? 9.088 0.591 -11.045 1.00 91.12 91 PHE A C 1
ATOM 765 O O . PHE A 1 91 ? 8.878 0.825 -12.233 1.00 91.12 91 PHE A O 1
ATOM 772 N N . LEU A 1 92 ? 8.279 1.029 -10.078 1.00 92.06 92 LEU A N 1
ATOM 773 C CA . LEU A 1 92 ? 7.274 2.075 -10.269 1.00 92.06 92 LEU A CA 1
ATOM 774 C C . LEU A 1 92 ? 7.585 3.238 -9.336 1.00 92.06 92 LEU A C 1
ATOM 776 O O . LEU A 1 92 ? 7.525 3.104 -8.109 1.00 92.06 92 LEU A O 1
ATOM 780 N N . PHE A 1 93 ? 7.841 4.396 -9.922 1.00 91.44 93 PHE A N 1
ATOM 781 C CA . PHE A 1 93 ? 8.056 5.644 -9.216 1.00 91.44 93 PHE A CA 1
ATOM 782 C C . PHE A 1 93 ? 6.834 6.548 -9.318 1.00 91.44 93 PHE A C 1
ATOM 784 O O . PHE A 1 93 ? 6.126 6.557 -10.323 1.00 91.44 93 PHE A O 1
ATOM 791 N N . LYS A 1 94 ? 6.614 7.343 -8.272 1.00 91.12 94 LYS A N 1
ATOM 792 C CA . LYS A 1 94 ? 5.713 8.491 -8.288 1.00 91.12 94 LYS A CA 1
ATOM 793 C C . LYS A 1 94 ? 6.522 9.770 -8.131 1.00 91.12 94 LYS A C 1
ATOM 795 O O . LYS A 1 94 ? 7.202 9.935 -7.117 1.00 91.12 94 LYS A O 1
ATOM 800 N N . LYS A 1 95 ? 6.389 10.676 -9.092 1.00 90.38 95 LYS A N 1
ATOM 801 C CA . LYS A 1 95 ? 6.856 12.056 -9.026 1.00 90.38 95 LYS A CA 1
ATOM 802 C C . LYS A 1 95 ? 5.802 12.894 -8.302 1.00 90.38 95 LYS A C 1
ATOM 804 O O . LYS A 1 95 ? 4.632 12.892 -8.678 1.00 90.38 95 LYS A O 1
ATOM 809 N N . THR A 1 96 ? 6.198 13.572 -7.231 1.00 85.56 96 THR A N 1
ATOM 810 C CA . THR A 1 96 ? 5.342 14.524 -6.515 1.00 85.56 96 THR A CA 1
ATOM 811 C C . THR A 1 96 ? 6.031 15.875 -6.502 1.00 85.56 96 THR A C 1
ATOM 813 O O . THR A 1 96 ? 7.105 16.013 -5.924 1.00 85.56 96 THR A O 1
ATOM 816 N N . GLU A 1 97 ? 5.410 16.849 -7.154 1.00 86.12 97 GLU A N 1
ATOM 817 C CA . GLU A 1 97 ? 5.883 18.229 -7.194 1.00 86.12 97 GLU A CA 1
ATOM 818 C C . GLU A 1 97 ? 5.247 19.001 -6.039 1.00 86.12 97 GLU A C 1
ATOM 820 O O . GLU A 1 97 ? 4.044 18.880 -5.789 1.00 86.12 97 GLU A O 1
ATOM 825 N N . TYR A 1 98 ? 6.046 19.779 -5.318 1.00 80.94 98 TYR A N 1
ATOM 826 C CA . TYR A 1 98 ? 5.558 20.669 -4.273 1.00 80.94 98 TYR A CA 1
ATOM 827 C C . TYR A 1 98 ? 6.168 22.054 -4.417 1.00 80.94 98 TYR A C 1
ATOM 829 O O . TYR A 1 98 ? 7.304 22.232 -4.853 1.00 80.94 98 TYR A O 1
ATOM 837 N N . LYS A 1 99 ? 5.361 23.043 -4.037 1.00 82.50 99 LYS A N 1
ATOM 838 C CA . LYS A 1 99 ? 5.754 24.443 -3.953 1.00 82.50 99 LYS A CA 1
ATOM 839 C C . LYS A 1 99 ? 5.916 24.782 -2.484 1.00 82.50 99 LYS A C 1
ATOM 841 O O . LYS A 1 99 ? 4.943 24.746 -1.735 1.00 82.50 99 LYS A O 1
ATOM 846 N N . LEU A 1 100 ? 7.143 25.062 -2.075 1.00 79.06 100 LEU A N 1
ATOM 847 C CA . LEU A 1 100 ? 7.465 25.536 -0.737 1.00 79.06 100 LEU A CA 1
ATOM 848 C C . LEU A 1 100 ? 7.747 27.025 -0.815 1.00 79.06 100 LEU A C 1
ATOM 850 O O . LEU A 1 100 ? 8.696 27.445 -1.471 1.00 79.06 100 LEU A O 1
ATOM 854 N N . GLU A 1 101 ? 6.940 27.822 -0.131 1.00 82.88 101 GLU A N 1
ATOM 855 C CA . GLU A 1 101 ? 7.272 29.219 0.095 1.00 82.88 101 GLU A CA 1
ATOM 856 C C . GLU A 1 101 ? 8.173 29.318 1.326 1.00 82.88 101 GLU A C 1
ATOM 858 O O . GLU A 1 101 ? 7.779 28.969 2.439 1.00 82.88 101 GLU A O 1
ATOM 863 N N . VAL A 1 102 ? 9.410 29.760 1.118 1.00 79.19 102 VAL A N 1
ATOM 864 C CA . VAL A 1 102 ? 10.405 29.943 2.176 1.00 79.19 102 VAL A CA 1
ATOM 865 C C . VAL A 1 102 ? 10.879 31.387 2.105 1.00 79.19 102 VAL A C 1
ATOM 867 O O . VAL A 1 102 ? 11.468 31.800 1.108 1.00 79.19 102 VAL A O 1
ATOM 870 N N . PHE A 1 103 ? 10.584 32.168 3.148 1.00 83.88 103 PHE A N 1
ATOM 871 C CA . PHE A 1 103 ? 10.910 33.600 3.234 1.00 83.88 103 PHE A CA 1
ATOM 872 C C . PHE A 1 103 ? 10.452 34.417 2.006 1.00 83.88 103 PHE A C 1
ATOM 874 O O . PHE A 1 103 ? 11.221 35.197 1.449 1.00 83.88 103 PHE A O 1
ATOM 881 N N . GLY A 1 104 ? 9.214 34.210 1.543 1.00 84.25 104 GLY A N 1
ATOM 882 C CA . GLY A 1 104 ? 8.650 34.924 0.386 1.00 84.25 104 GLY A CA 1
ATOM 883 C C . GLY A 1 104 ? 9.191 34.474 -0.978 1.00 84.25 104 GLY A C 1
ATOM 884 O O . GLY A 1 104 ? 8.834 35.050 -2.001 1.00 84.25 104 GLY A O 1
ATOM 885 N N . THR A 1 105 ? 10.047 33.446 -1.017 1.00 79.38 105 THR A N 1
ATOM 886 C CA . THR A 1 105 ? 10.516 32.821 -2.259 1.00 79.38 105 THR A CA 1
ATOM 887 C C . THR A 1 105 ? 9.824 31.479 -2.451 1.00 79.38 105 THR A C 1
ATOM 889 O O . THR A 1 105 ? 9.925 30.601 -1.594 1.00 79.38 105 THR A O 1
ATOM 892 N N . VAL A 1 106 ? 9.157 31.290 -3.590 1.00 83.38 106 VAL A N 1
ATOM 893 C CA . VAL A 1 106 ? 8.584 29.992 -3.967 1.00 83.38 106 VAL A CA 1
ATOM 894 C C . VAL A 1 106 ? 9.688 29.111 -4.547 1.00 83.38 106 VAL A C 1
ATOM 896 O O . VAL A 1 106 ? 10.265 29.431 -5.584 1.00 83.38 106 VAL A O 1
ATOM 899 N N . ARG A 1 107 ? 9.976 27.991 -3.885 1.00 82.56 107 ARG A N 1
ATOM 900 C CA . ARG A 1 107 ? 10.804 26.906 -4.414 1.00 82.56 107 ARG A CA 1
ATOM 901 C C . ARG A 1 107 ? 9.910 25.790 -4.926 1.00 82.56 107 ARG A C 1
ATOM 903 O O . ARG A 1 107 ? 9.058 25.287 -4.196 1.00 82.56 107 ARG A O 1
ATOM 910 N N . GLU A 1 108 ? 10.124 25.417 -6.178 1.00 84.44 108 GLU A N 1
ATOM 911 C CA . GLU A 1 108 ? 9.569 24.202 -6.761 1.00 84.44 108 GLU A CA 1
ATOM 912 C C . GLU A 1 108 ? 10.557 23.067 -6.522 1.00 84.44 108 GLU A C 1
ATOM 914 O O . GLU A 1 108 ? 11.749 23.209 -6.791 1.00 84.44 108 GLU A O 1
ATOM 919 N N . ASP A 1 109 ? 10.070 21.961 -5.977 1.00 83.06 109 ASP A N 1
ATOM 920 C CA . ASP A 1 109 ? 10.897 20.805 -5.664 1.00 83.06 109 ASP A CA 1
ATOM 921 C C . ASP A 1 109 ? 10.122 19.515 -5.967 1.00 83.06 109 ASP A C 1
ATOM 923 O O . ASP A 1 109 ? 8.889 19.501 -6.080 1.00 83.06 109 ASP A O 1
ATOM 927 N N . VAL A 1 110 ? 10.867 18.439 -6.203 1.00 83.69 110 VAL A N 1
ATOM 928 C CA . VAL A 1 110 ? 10.361 17.189 -6.761 1.00 83.69 110 VAL A CA 1
ATOM 929 C C . VAL A 1 110 ? 10.827 16.024 -5.906 1.00 83.69 110 VAL A C 1
ATOM 931 O O . VAL A 1 110 ? 12.001 15.663 -5.897 1.00 83.69 110 VAL A O 1
ATOM 934 N N . VAL A 1 111 ? 9.875 15.345 -5.270 1.00 85.56 111 VAL A N 1
ATOM 935 C CA . VAL A 1 111 ? 10.136 14.080 -4.576 1.00 85.56 111 VAL A CA 1
ATOM 936 C C . VAL A 1 111 ? 9.763 12.912 -5.474 1.00 85.56 111 VAL A C 1
ATOM 938 O O . VAL A 1 111 ? 8.630 12.799 -5.952 1.00 85.56 111 VAL A O 1
ATOM 941 N N . ILE A 1 112 ? 10.717 11.999 -5.648 1.00 86.88 112 ILE A N 1
ATOM 942 C CA . ILE A 1 112 ? 10.526 10.726 -6.340 1.00 86.88 112 ILE A CA 1
ATOM 943 C C . ILE A 1 112 ? 10.357 9.628 -5.290 1.00 86.88 112 ILE A C 1
ATOM 945 O O . ILE A 1 112 ? 11.249 9.352 -4.493 1.00 86.88 112 ILE A O 1
ATOM 949 N N . SER A 1 113 ? 9.192 8.987 -5.282 1.00 88.56 113 SER A N 1
ATOM 950 C CA . SER A 1 113 ? 8.867 7.898 -4.359 1.00 88.56 113 SER A CA 1
ATOM 951 C C . SER A 1 113 ? 8.788 6.562 -5.086 1.00 88.56 113 SER A C 1
ATOM 953 O O . SER A 1 113 ? 7.936 6.386 -5.951 1.00 88.56 113 SER A O 1
ATOM 955 N N . ASN A 1 114 ? 9.603 5.586 -4.685 1.00 90.12 114 ASN A N 1
ATOM 956 C CA . ASN A 1 114 ? 9.463 4.196 -5.133 1.00 90.12 114 ASN A CA 1
ATOM 957 C C . ASN A 1 114 ? 8.206 3.569 -4.493 1.00 90.12 114 ASN A C 1
ATOM 959 O O . ASN A 1 114 ? 8.121 3.445 -3.262 1.00 90.12 114 ASN A O 1
ATOM 963 N N . LEU A 1 115 ? 7.217 3.227 -5.321 1.00 89.38 115 LEU A N 1
ATOM 964 C CA . LEU A 1 115 ? 5.948 2.611 -4.922 1.00 89.38 115 LEU A CA 1
ATOM 965 C C . LEU A 1 115 ? 5.965 1.084 -5.055 1.00 89.38 115 LEU A C 1
ATOM 967 O O . LEU A 1 115 ? 5.337 0.398 -4.245 1.00 89.38 115 LEU A O 1
ATOM 971 N N . TYR A 1 116 ? 6.673 0.571 -6.059 1.00 90.25 116 TYR A N 1
ATOM 972 C CA . TYR A 1 116 ? 6.787 -0.848 -6.373 1.00 90.25 116 TYR A CA 1
ATOM 973 C C . TYR A 1 116 ? 8.205 -1.152 -6.837 1.00 90.25 116 TYR A C 1
ATOM 975 O O . TYR A 1 116 ? 8.800 -0.369 -7.578 1.00 90.25 116 TYR A O 1
ATOM 983 N N . HIS A 1 117 ? 8.716 -2.296 -6.398 1.00 90.75 117 HIS A N 1
ATOM 984 C CA . HIS A 1 117 ? 10.007 -2.813 -6.814 1.00 90.75 117 HIS A CA 1
ATOM 985 C C . HIS A 1 117 ? 9.982 -4.338 -6.755 1.00 90.75 117 HIS A C 1
ATOM 987 O O . HIS A 1 117 ? 9.559 -4.909 -5.741 1.00 90.75 117 HIS A O 1
ATOM 993 N N . LYS A 1 118 ? 10.394 -4.972 -7.851 1.00 89.25 118 LYS A N 1
ATOM 994 C CA . LYS A 1 118 ? 10.589 -6.412 -7.960 1.00 89.25 118 LYS A CA 1
ATOM 995 C C . LYS A 1 118 ? 11.775 -6.730 -8.845 1.00 89.25 118 LYS A C 1
ATOM 997 O O . LYS A 1 118 ? 12.023 -6.021 -9.812 1.00 89.25 118 LYS A O 1
ATOM 1002 N N . ASP A 1 119 ? 12.388 -7.866 -8.554 1.00 88.06 119 ASP A N 1
ATOM 1003 C CA . ASP A 1 119 ? 13.530 -8.381 -9.290 1.00 88.06 119 ASP A CA 1
ATOM 1004 C C . ASP A 1 119 ? 13.219 -9.795 -9.778 1.00 88.06 119 ASP A C 1
ATOM 1006 O O . ASP A 1 119 ? 12.546 -10.567 -9.081 1.00 88.06 119 ASP A O 1
ATOM 1010 N N . THR A 1 120 ? 13.657 -10.132 -10.987 1.00 84.75 120 THR A N 1
ATOM 1011 C CA . THR A 1 120 ? 13.510 -11.482 -11.535 1.00 84.75 120 THR A CA 1
ATOM 1012 C C . THR A 1 120 ? 14.539 -11.785 -12.612 1.00 84.75 120 THR A C 1
ATOM 1014 O O . THR A 1 120 ? 15.015 -10.894 -13.308 1.00 84.75 120 THR A O 1
ATOM 1017 N N . ARG A 1 121 ? 14.840 -13.073 -12.774 1.00 80.56 121 ARG A N 1
ATOM 1018 C CA . ARG A 1 121 ? 15.593 -13.621 -13.909 1.00 80.56 121 ARG A CA 1
ATOM 1019 C C . ARG A 1 121 ? 14.685 -14.361 -14.903 1.00 80.56 121 ARG A C 1
ATOM 1021 O O . ARG A 1 121 ? 15.134 -14.781 -15.961 1.00 80.56 121 ARG A O 1
ATOM 1028 N N . ASP A 1 122 ? 13.406 -14.528 -14.568 1.00 80.50 122 ASP A N 1
ATOM 1029 C CA . ASP A 1 122 ? 12.418 -15.250 -15.365 1.00 80.50 122 ASP A CA 1
ATOM 1030 C C . ASP A 1 122 ? 11.606 -14.265 -16.218 1.00 80.50 122 ASP A C 1
ATOM 1032 O O . ASP A 1 122 ? 10.979 -13.332 -15.713 1.00 80.50 122 ASP A O 1
ATOM 1036 N N . PHE A 1 123 ? 11.593 -14.486 -17.533 1.00 72.25 123 PHE A N 1
ATOM 1037 C CA . PHE A 1 123 ? 10.919 -13.598 -18.477 1.00 72.25 123 PHE A CA 1
ATOM 1038 C C . PHE A 1 123 ? 9.383 -13.603 -18.346 1.00 72.25 123 PHE A C 1
ATOM 1040 O O . PHE A 1 123 ? 8.735 -12.567 -18.517 1.00 72.25 123 PHE A O 1
ATOM 1047 N N . GLN A 1 124 ? 8.770 -14.742 -18.011 1.00 74.94 124 GLN A N 1
ATOM 1048 C CA . GLN A 1 124 ? 7.328 -14.806 -17.751 1.00 74.94 124 GLN A CA 1
ATOM 1049 C C . GLN A 1 124 ? 6.976 -14.022 -16.483 1.00 74.94 124 GLN A C 1
ATOM 1051 O O . GLN A 1 124 ? 5.974 -13.303 -16.442 1.00 74.94 124 GLN A O 1
ATOM 1056 N N . GLN A 1 125 ? 7.832 -14.102 -15.464 1.00 82.88 125 GLN A N 1
ATOM 1057 C CA . GLN A 1 125 ? 7.684 -13.321 -14.243 1.00 82.88 125 GLN A CA 1
ATOM 1058 C C . GLN A 1 125 ? 7.925 -11.821 -14.482 1.00 82.88 125 GLN A C 1
ATOM 1060 O O . GLN A 1 125 ? 7.193 -10.998 -13.932 1.00 82.88 125 GLN A O 1
ATOM 1065 N N . LEU A 1 126 ? 8.873 -11.454 -15.351 1.00 82.44 126 LEU A N 1
ATOM 1066 C CA . LEU A 1 126 ? 9.108 -10.067 -15.763 1.00 82.44 126 LEU A CA 1
ATOM 1067 C C . LEU A 1 126 ? 7.845 -9.458 -16.378 1.00 82.44 126 LEU A C 1
ATOM 1069 O O . LEU A 1 126 ? 7.402 -8.389 -15.953 1.00 82.44 126 LEU A O 1
ATOM 1073 N N . ARG A 1 127 ? 7.230 -10.159 -17.340 1.00 80.75 127 ARG A N 1
ATOM 1074 C CA . ARG A 1 127 ? 5.964 -9.734 -17.954 1.00 80.75 127 ARG A CA 1
ATOM 1075 C C . ARG A 1 127 ? 4.895 -9.467 -16.898 1.00 80.75 127 ARG A C 1
ATOM 1077 O O . ARG A 1 127 ? 4.271 -8.409 -16.912 1.00 80.75 127 ARG A O 1
ATOM 1084 N N . ARG A 1 128 ? 4.728 -10.390 -15.951 1.00 84.06 128 ARG A N 1
ATOM 1085 C CA . ARG A 1 128 ? 3.775 -10.241 -14.848 1.00 84.06 128 ARG A CA 1
ATOM 1086 C C . ARG A 1 128 ? 4.062 -9.001 -13.992 1.00 84.06 128 ARG A C 1
ATOM 1088 O O . ARG A 1 128 ? 3.134 -8.279 -13.641 1.00 84.06 128 ARG A O 1
ATOM 1095 N N . TYR A 1 129 ? 5.321 -8.715 -13.666 1.00 88.38 129 TYR A N 1
ATOM 1096 C CA . TYR A 1 129 ? 5.678 -7.519 -12.892 1.00 88.38 129 TYR A CA 1
ATOM 1097 C C . TYR A 1 129 ? 5.391 -6.217 -13.650 1.00 88.38 129 TYR A C 1
ATOM 1099 O O . TYR A 1 129 ? 4.924 -5.243 -13.056 1.00 88.38 129 TYR A O 1
ATOM 1107 N N . LEU A 1 130 ? 5.594 -6.202 -14.969 1.00 84.38 130 LEU A N 1
ATOM 1108 C CA . LEU A 1 130 ? 5.200 -5.072 -15.814 1.00 84.38 130 LEU A CA 1
ATOM 1109 C C . LEU A 1 130 ? 3.672 -4.895 -15.847 1.00 84.38 130 LEU A C 1
ATOM 1111 O O . LEU A 1 130 ? 3.183 -3.771 -15.713 1.00 84.38 130 LEU A O 1
ATOM 1115 N N . GLU A 1 131 ? 2.909 -5.986 -15.944 1.00 83.44 131 GLU A N 1
ATOM 1116 C CA . GLU A 1 131 ? 1.442 -5.968 -15.859 1.00 83.44 131 GLU A CA 1
ATOM 1117 C C . GLU A 1 131 ? 0.951 -5.436 -14.497 1.00 83.44 131 GLU A C 1
ATOM 1119 O O . GLU A 1 131 ? 0.032 -4.611 -14.445 1.00 83.44 131 GLU A O 1
ATOM 1124 N N . GLU A 1 132 ? 1.598 -5.828 -13.391 1.00 87.31 132 GLU A N 1
ATOM 1125 C CA . GLU A 1 132 ? 1.334 -5.291 -12.048 1.00 87.31 132 GLU A CA 1
ATOM 1126 C C . GLU A 1 132 ? 1.604 -3.775 -11.978 1.00 87.31 132 GLU A C 1
ATOM 1128 O O . GLU A 1 132 ? 0.767 -3.020 -11.469 1.00 87.31 132 GLU A O 1
ATOM 1133 N N . CYS A 1 133 ? 2.720 -3.300 -12.540 1.00 88.12 133 CYS A N 1
ATOM 1134 C CA . CYS A 1 133 ? 3.040 -1.873 -12.638 1.00 88.12 133 CYS A CA 1
ATOM 1135 C C . CYS A 1 133 ? 1.972 -1.095 -13.414 1.00 88.12 133 CYS A C 1
ATOM 1137 O O . CYS A 1 133 ? 1.479 -0.072 -12.936 1.00 88.12 133 CYS A O 1
ATOM 1139 N N . ILE A 1 134 ? 1.557 -1.587 -14.581 1.00 82.19 134 ILE A N 1
ATOM 1140 C CA . ILE A 1 134 ? 0.523 -0.944 -15.406 1.00 82.19 134 ILE A CA 1
ATOM 1141 C C . ILE A 1 134 ? -0.819 -0.929 -14.681 1.00 82.19 134 ILE A C 1
ATOM 1143 O O . ILE A 1 134 ? -1.538 0.076 -14.719 1.00 82.19 134 ILE A O 1
ATOM 1147 N N . TYR A 1 135 ? -1.172 -2.017 -13.995 1.00 85.06 135 TYR A N 1
ATOM 1148 C CA . TYR A 1 135 ? -2.359 -2.054 -13.149 1.00 85.06 135 TYR A CA 1
ATOM 1149 C C . TYR A 1 135 ? -2.303 -0.950 -12.085 1.00 85.06 135 TYR A C 1
ATOM 1151 O O . TYR A 1 135 ? -3.276 -0.208 -11.925 1.00 85.06 135 TYR A O 1
ATOM 1159 N N . LEU A 1 136 ? -1.168 -0.807 -11.391 1.00 88.12 136 LEU A N 1
ATOM 1160 C CA . LEU A 1 136 ? -0.979 0.213 -10.360 1.00 88.12 136 LEU A CA 1
ATOM 1161 C C . LEU A 1 136 ? -1.043 1.624 -10.929 1.00 88.12 136 LEU A C 1
ATOM 1163 O O . LEU A 1 136 ? -1.751 2.452 -10.361 1.00 88.12 136 LEU A O 1
ATOM 1167 N N . VAL A 1 137 ? -0.380 1.895 -12.056 1.00 87.19 137 VAL A N 1
ATOM 1168 C CA . VAL A 1 137 ? -0.473 3.203 -12.715 1.00 87.19 137 VAL A CA 1
ATOM 1169 C C . VAL A 1 137 ? -1.928 3.511 -13.032 1.00 87.19 137 VAL A C 1
ATOM 1171 O O . VAL A 1 137 ? -2.422 4.546 -12.606 1.00 87.19 137 VAL A O 1
ATOM 1174 N N . ASN A 1 138 ? -2.652 2.602 -13.692 1.00 82.88 138 ASN A N 1
ATOM 1175 C CA . ASN A 1 138 ? -4.062 2.820 -14.018 1.00 82.88 138 ASN A CA 1
ATOM 1176 C C . ASN A 1 138 ? -4.917 3.066 -12.764 1.00 82.88 138 ASN A C 1
ATOM 1178 O O . ASN A 1 138 ? -5.777 3.946 -12.772 1.00 82.88 138 ASN A O 1
ATOM 1182 N N . LEU A 1 139 ? -4.687 2.310 -11.687 1.00 86.62 139 LEU A N 1
ATOM 1183 C CA . LEU A 1 139 ? -5.397 2.461 -10.414 1.00 86.62 139 LEU A CA 1
ATOM 1184 C C . LEU A 1 139 ? -5.122 3.818 -9.741 1.00 86.62 139 LEU A C 1
ATOM 1186 O O . LEU A 1 139 ? -6.012 4.387 -9.098 1.00 86.62 139 LEU A O 1
ATOM 1190 N N . LEU A 1 140 ? -3.894 4.321 -9.854 1.00 88.00 140 LEU A N 1
ATOM 1191 C CA . LEU A 1 140 ? -3.430 5.533 -9.180 1.00 88.00 140 LEU A CA 1
ATOM 1192 C C . LEU A 1 140 ? -3.671 6.810 -10.001 1.00 88.00 140 LEU A C 1
ATOM 1194 O O . LEU A 1 140 ? -3.944 7.852 -9.406 1.00 88.00 140 LEU A O 1
ATOM 1198 N N . SER A 1 141 ? -3.611 6.739 -11.333 1.00 84.00 141 SER A N 1
ATOM 1199 C CA . SER A 1 141 ? -3.764 7.890 -12.235 1.00 84.00 141 SER A CA 1
ATOM 1200 C C . SER A 1 141 ? -5.201 8.114 -12.717 1.00 84.00 141 SER A C 1
ATOM 1202 O O . SER A 1 141 ? -5.549 9.224 -13.114 1.00 84.00 141 SER A O 1
ATOM 1204 N N . THR A 1 142 ? -6.065 7.094 -12.661 1.00 80.12 142 THR A N 1
ATOM 1205 C CA . THR A 1 142 ? -7.467 7.213 -13.093 1.00 80.12 142 THR A CA 1
ATOM 1206 C C . THR A 1 142 ? -8.381 7.572 -11.917 1.00 80.12 142 THR A C 1
ATOM 1208 O O . THR A 1 142 ? -8.145 7.185 -10.765 1.00 80.12 142 THR A O 1
ATOM 1211 N N . ASP A 1 143 ? -9.475 8.285 -12.203 1.00 83.25 143 ASP A N 1
ATOM 1212 C CA . ASP A 1 143 ? -10.591 8.388 -11.262 1.00 83.25 143 ASP A CA 1
ATOM 1213 C C . ASP A 1 143 ? -11.061 6.985 -10.835 1.00 83.25 143 ASP A C 1
ATOM 1215 O O . ASP A 1 143 ? -11.240 6.090 -11.663 1.00 83.25 143 ASP A O 1
ATOM 1219 N N . TYR A 1 144 ? -11.267 6.782 -9.532 1.00 80.94 144 TYR A N 1
ATOM 1220 C CA . TYR A 1 144 ? -11.524 5.446 -8.998 1.00 80.94 144 TYR A CA 1
ATOM 1221 C C . TYR A 1 144 ? -12.874 4.875 -9.439 1.00 80.94 144 TYR A C 1
ATOM 1223 O O . TYR A 1 144 ? -12.985 3.661 -9.599 1.00 80.94 144 TYR A O 1
ATOM 1231 N N . VAL A 1 145 ? -13.898 5.714 -9.640 1.00 79.69 145 VAL A N 1
ATOM 1232 C CA . VAL A 1 145 ? -15.210 5.248 -10.110 1.00 79.69 145 VAL A CA 1
ATOM 1233 C C . VAL A 1 145 ? -15.080 4.758 -11.548 1.00 79.69 145 VAL A C 1
ATOM 1235 O O . VAL A 1 145 ? -15.429 3.610 -11.821 1.00 79.69 145 VAL A O 1
ATOM 1238 N N . LYS A 1 146 ? -14.452 5.558 -12.420 1.00 82.50 146 LYS A N 1
ATOM 1239 C CA . LYS A 1 146 ? -14.168 5.167 -13.813 1.00 82.50 146 LYS A CA 1
ATOM 1240 C C . LYS A 1 146 ? -13.296 3.917 -13.900 1.00 82.50 146 LYS A C 1
ATOM 1242 O O . LYS A 1 146 ? -13.560 3.021 -14.700 1.00 82.50 146 LYS A O 1
ATOM 1247 N N . TRP A 1 147 ? -12.262 3.832 -13.062 1.00 83.69 147 TRP A N 1
ATOM 1248 C CA . TRP A 1 147 ? -11.411 2.648 -12.969 1.00 83.69 147 TRP A CA 1
ATOM 1249 C C . TRP A 1 147 ? -12.237 1.423 -12.567 1.00 83.69 147 TRP A C 1
ATOM 1251 O O . TRP A 1 147 ? -12.206 0.392 -13.236 1.00 83.69 147 TRP A O 1
ATOM 1261 N N . LYS A 1 148 ? -13.043 1.549 -11.509 1.00 80.25 148 LYS A N 1
ATOM 1262 C CA . LYS A 1 148 ? -13.878 0.457 -11.017 1.00 80.25 148 LYS A CA 1
ATOM 1263 C C . LYS A 1 148 ? -14.860 -0.016 -12.080 1.00 80.25 148 LYS A C 1
ATOM 1265 O O . LYS A 1 148 ? -15.047 -1.216 -12.179 1.00 80.25 148 LYS A O 1
ATOM 1270 N N . GLU A 1 149 ? -15.465 0.879 -12.856 1.00 82.50 149 GLU A N 1
ATOM 1271 C CA . GLU A 1 149 ? -16.361 0.532 -13.968 1.00 82.50 149 GLU A CA 1
ATOM 1272 C C . GLU A 1 149 ? -15.627 -0.210 -15.090 1.00 82.50 149 GLU A C 1
ATOM 1274 O O . GLU A 1 149 ? -16.069 -1.282 -15.499 1.00 82.50 149 GLU A O 1
ATOM 1279 N N . LYS A 1 150 ? -14.469 0.301 -15.529 1.00 72.88 150 LYS A N 1
ATOM 1280 C CA . LYS A 1 150 ? -13.658 -0.284 -16.612 1.00 72.88 150 LYS A CA 1
ATOM 1281 C C . LYS A 1 150 ? -13.107 -1.675 -16.277 1.00 72.88 150 LYS A C 1
ATOM 1283 O O . LYS A 1 150 ? -12.942 -2.506 -17.172 1.00 72.88 150 LYS A O 1
ATOM 1288 N N . PHE A 1 151 ? -12.792 -1.917 -15.006 1.00 71.31 151 PHE A N 1
ATOM 1289 C CA . PHE A 1 151 ? -12.145 -3.145 -14.538 1.00 71.31 151 PHE A CA 1
ATOM 1290 C C . PHE A 1 151 ? -13.073 -4.046 -13.700 1.00 71.31 151 PHE A C 1
ATOM 1292 O O . PHE A 1 151 ? -12.632 -5.072 -13.183 1.00 71.31 151 PHE A O 1
ATOM 1299 N N . ARG A 1 152 ? -14.373 -3.720 -13.584 1.00 66.75 152 ARG A N 1
ATOM 1300 C CA . ARG A 1 152 ? -15.359 -4.555 -12.874 1.00 66.75 152 ARG A CA 1
ATOM 1301 C C . ARG A 1 152 ? -15.498 -5.914 -13.561 1.00 66.75 152 ARG A C 1
ATOM 1303 O O . ARG A 1 152 ? -15.770 -5.973 -14.753 1.00 66.75 152 ARG A O 1
ATOM 1310 N N . GLY A 1 153 ? -15.358 -7.006 -12.809 1.00 58.31 153 GLY A N 1
ATOM 1311 C CA . GLY A 1 153 ? -15.578 -8.366 -13.324 1.00 58.31 153 GLY A CA 1
ATOM 1312 C C . GLY A 1 153 ? -14.457 -8.920 -14.209 1.00 58.31 153 GLY A C 1
ATOM 1313 O O . GLY A 1 153 ? -14.495 -10.098 -14.542 1.00 58.31 153 GLY A O 1
ATOM 1314 N N . LYS A 1 154 ? -13.430 -8.123 -14.538 1.00 58.59 154 LYS A N 1
ATOM 1315 C CA . LYS A 1 154 ? -12.178 -8.660 -15.070 1.00 58.59 154 LYS A CA 1
ATOM 1316 C C . LYS A 1 154 ? -11.389 -9.231 -13.902 1.00 58.59 154 LYS A C 1
ATOM 1318 O O . LYS A 1 154 ? -10.989 -8.490 -13.004 1.00 58.59 154 LYS A O 1
ATOM 1323 N N . THR A 1 155 ? -11.174 -10.540 -13.903 1.00 47.28 155 THR A N 1
ATOM 1324 C CA . THR A 1 155 ? -10.179 -11.168 -13.038 1.00 47.28 155 THR A CA 1
ATOM 1325 C C . THR A 1 155 ? -8.828 -10.639 -13.501 1.00 47.28 155 THR A C 1
ATOM 1327 O O . THR A 1 155 ? -8.256 -11.135 -14.464 1.00 47.28 155 THR A O 1
ATOM 1330 N N . VAL A 1 156 ? -8.346 -9.564 -12.878 1.00 53.62 156 VAL A N 1
ATOM 1331 C CA . VAL A 1 156 ? -6.923 -9.241 -12.946 1.00 53.62 156 VAL A CA 1
ATOM 1332 C C . VAL A 1 156 ? -6.281 -10.369 -12.173 1.00 53.62 156 VAL A C 1
ATOM 1334 O O . VAL A 1 156 ? -6.418 -10.418 -10.949 1.00 53.62 156 VAL A O 1
ATOM 1337 N N . THR A 1 157 ? -5.758 -11.343 -12.913 1.00 50.66 157 THR A N 1
ATOM 1338 C CA . THR A 1 157 ? -5.477 -12.695 -12.433 1.00 50.66 157 THR A CA 1
ATOM 1339 C C . THR A 1 157 ? -4.677 -12.659 -11.142 1.00 50.66 157 THR A C 1
ATOM 1341 O O . THR A 1 157 ? -4.965 -13.453 -10.254 1.00 50.66 157 THR A O 1
ATOM 1344 N N . GLU A 1 158 ? -3.811 -11.658 -10.951 1.00 59.38 158 GLU A N 1
ATOM 1345 C CA . GLU A 1 158 ? -3.124 -11.403 -9.686 1.00 59.38 158 GLU A CA 1
ATOM 1346 C C . GLU A 1 158 ? -2.940 -9.896 -9.437 1.00 59.38 158 GLU A C 1
ATOM 1348 O O . GLU A 1 158 ? -1.854 -9.347 -9.596 1.00 59.38 158 GLU A O 1
ATOM 1353 N N . ALA A 1 159 ? -4.010 -9.193 -9.043 1.00 69.94 159 ALA A N 1
ATOM 1354 C CA . ALA A 1 159 ? -3.884 -7.801 -8.603 1.00 69.94 159 ALA A CA 1
ATOM 1355 C C . ALA A 1 159 ? -2.786 -7.672 -7.520 1.00 69.94 159 ALA A C 1
ATOM 1357 O O . ALA A 1 159 ? -2.774 -8.457 -6.564 1.00 69.94 159 ALA A O 1
ATOM 1358 N N . PRO A 1 160 ? -1.886 -6.683 -7.625 1.00 83.69 160 PRO A N 1
ATOM 1359 C CA . PRO A 1 160 ? -0.784 -6.546 -6.694 1.00 83.69 160 PRO A CA 1
ATOM 1360 C C . PRO A 1 160 ? -1.312 -6.237 -5.288 1.00 83.69 160 PRO A C 1
ATOM 1362 O O . PRO A 1 160 ? -2.250 -5.453 -5.102 1.00 83.69 160 PRO A O 1
ATOM 1365 N N . TYR A 1 161 ? -0.713 -6.883 -4.289 1.00 90.12 161 TYR A N 1
ATOM 1366 C CA . TYR A 1 161 ? -1.084 -6.738 -2.884 1.00 90.12 161 TYR A CA 1
ATOM 1367 C C . TYR A 1 161 ? -0.018 -5.979 -2.111 1.00 90.12 161 TYR A C 1
ATOM 1369 O O . TYR A 1 161 ? 1.170 -6.065 -2.406 1.00 90.12 161 TYR A O 1
ATOM 1377 N N . LEU A 1 162 ? -0.440 -5.311 -1.043 1.00 93.31 162 LEU A N 1
ATOM 1378 C CA . LEU A 1 162 ? 0.473 -4.790 -0.027 1.00 93.31 162 LEU A CA 1
ATOM 1379 C C . LEU A 1 162 ? 0.413 -5.635 1.245 1.00 93.31 162 LEU A C 1
ATOM 1381 O O . LEU A 1 162 ? -0.594 -6.299 1.524 1.00 93.31 162 LEU A O 1
ATOM 1385 N N . TYR A 1 163 ? 1.494 -5.600 2.018 1.00 95.75 163 TYR A N 1
ATOM 1386 C CA . TYR A 1 163 ? 1.471 -6.036 3.409 1.00 95.75 163 TYR A CA 1
ATOM 1387 C C . TYR A 1 163 ? 0.849 -4.921 4.244 1.00 95.75 163 TYR A C 1
ATOM 1389 O O . TYR A 1 163 ? 1.274 -3.777 4.149 1.00 95.75 163 TYR A O 1
ATOM 1397 N N . CYS A 1 164 ? -0.177 -5.236 5.029 1.00 97.38 164 CYS A N 1
ATOM 1398 C CA . CYS A 1 164 ? -0.873 -4.263 5.863 1.00 97.38 164 CYS A CA 1
ATOM 1399 C C . CYS A 1 164 ? -0.934 -4.750 7.301 1.00 97.38 164 CYS A C 1
ATOM 1401 O O . CYS A 1 164 ? -1.267 -5.915 7.541 1.00 97.38 164 CYS A O 1
ATOM 1403 N N . LEU A 1 165 ? -0.721 -3.836 8.245 1.00 98.25 165 LEU A N 1
ATOM 1404 C CA . LEU A 1 165 ? -1.200 -4.032 9.603 1.00 98.25 165 LEU A CA 1
ATOM 1405 C C . LEU A 1 165 ? -2.725 -3.909 9.598 1.00 98.25 165 LEU A C 1
ATOM 1407 O O . LEU A 1 165 ? -3.291 -2.926 9.112 1.00 98.25 165 LEU A O 1
ATOM 1411 N N . VAL A 1 166 ? -3.393 -4.933 10.103 1.00 98.38 166 VAL A N 1
ATOM 1412 C CA . VAL A 1 166 ? -4.847 -5.017 10.169 1.00 98.38 166 VAL A CA 1
ATOM 1413 C C . VAL A 1 166 ? -5.251 -5.269 11.607 1.00 98.38 166 VAL A C 1
ATOM 1415 O O . VAL A 1 166 ? -4.612 -6.051 12.305 1.00 98.38 166 VAL A O 1
ATOM 1418 N N . GLY A 1 167 ? -6.350 -4.654 12.021 1.00 97.81 167 GLY A N 1
ATOM 1419 C CA . GLY A 1 167 ? -6.986 -4.941 13.296 1.00 97.81 167 GLY A CA 1
ATOM 1420 C C . GLY A 1 167 ? -8.503 -4.937 13.182 1.00 97.81 167 GLY A C 1
ATOM 1421 O O . GLY A 1 167 ? -9.087 -4.823 12.096 1.00 97.81 167 GLY A O 1
ATOM 1422 N N . ASN A 1 168 ? -9.149 -5.071 14.326 1.00 97.62 168 ASN A N 1
ATOM 1423 C CA . ASN A 1 168 ? -10.587 -4.992 14.498 1.00 97.62 168 ASN A CA 1
ATOM 1424 C C . ASN A 1 168 ? -10.903 -3.953 15.571 1.00 97.62 168 ASN A C 1
ATOM 1426 O O . ASN A 1 168 ? -10.192 -3.852 16.560 1.00 97.62 168 ASN A O 1
ATOM 1430 N N . ILE A 1 169 ? -11.977 -3.193 15.400 1.00 96.62 169 ILE A N 1
ATOM 1431 C CA . ILE A 1 169 ? -12.437 -2.269 16.440 1.00 96.62 169 ILE A CA 1
ATOM 1432 C C . ILE A 1 169 ? -12.884 -3.060 17.670 1.00 96.62 169 ILE A C 1
ATOM 1434 O O . ILE A 1 169 ? -13.605 -4.051 17.530 1.00 96.62 169 ILE A O 1
ATOM 1438 N N . VAL A 1 170 ? -12.476 -2.614 18.860 1.00 94.00 170 VAL A N 1
ATOM 1439 C CA . VAL A 1 170 ? -12.839 -3.247 20.139 1.00 94.00 170 VAL A CA 1
ATOM 1440 C C . VAL A 1 170 ? -14.353 -3.399 20.291 1.00 94.00 170 VAL A C 1
ATOM 1442 O O . VAL A 1 170 ? -15.139 -2.586 19.794 1.00 94.00 170 VAL A O 1
ATOM 1445 N N . ASN A 1 171 ? -14.776 -4.458 20.983 1.00 90.38 171 ASN A N 1
ATOM 1446 C CA . ASN A 1 171 ? -16.198 -4.707 21.204 1.00 90.38 171 ASN A CA 1
ATOM 1447 C C . ASN A 1 171 ? -16.809 -3.657 22.127 1.00 90.38 171 ASN A C 1
ATOM 1449 O O . ASN A 1 171 ? -17.812 -3.042 21.766 1.00 90.38 171 ASN A O 1
ATOM 1453 N N . TYR A 1 172 ? -16.166 -3.413 23.264 1.00 86.62 172 TYR A N 1
ATOM 1454 C CA . TYR A 1 172 ? -16.582 -2.437 24.260 1.00 86.62 172 TYR A CA 1
ATOM 1455 C C . TYR A 1 172 ? -15.407 -1.537 24.624 1.00 86.62 172 TYR A C 1
ATOM 1457 O O . TYR A 1 172 ? -14.257 -1.932 24.478 1.00 86.62 172 TYR A O 1
ATOM 1465 N N . ARG A 1 173 ? -15.707 -0.319 25.062 1.00 86.94 173 ARG A N 1
ATOM 1466 C CA . ARG A 1 173 ? -14.746 0.621 25.638 1.00 86.94 173 ARG A CA 1
ATOM 1467 C C . ARG A 1 173 ? -15.421 1.424 26.736 1.00 86.94 173 ARG A C 1
ATOM 1469 O O . ARG A 1 173 ? -16.616 1.689 26.636 1.00 86.94 173 ARG A O 1
ATOM 1476 N N . LEU A 1 174 ? -14.653 1.875 27.714 1.00 84.44 174 LEU A N 1
ATOM 1477 C CA . LEU A 1 174 ? -15.123 2.851 28.692 1.00 84.44 174 LEU A CA 1
ATOM 1478 C C . LEU A 1 174 ? -15.124 4.249 28.050 1.00 84.44 174 LEU A C 1
ATOM 1480 O O . LEU A 1 174 ? -14.207 4.597 27.298 1.00 84.44 174 LEU A O 1
ATOM 1484 N N . TYR A 1 175 ? -16.174 5.033 28.286 1.00 82.12 175 TYR A N 1
ATOM 1485 C CA . TYR A 1 175 ? -16.355 6.358 27.697 1.00 82.12 175 TYR A CA 1
ATOM 1486 C C . TYR A 1 175 ? -16.827 7.381 28.729 1.00 82.12 175 TYR A C 1
ATOM 1488 O O . TYR A 1 175 ? -17.716 7.092 29.523 1.00 82.12 175 TYR A O 1
ATOM 1496 N N . GLY A 1 176 ? -16.287 8.599 28.644 1.00 81.12 176 GLY A N 1
ATOM 1497 C CA . GLY A 1 176 ? -16.599 9.680 29.579 1.00 81.12 176 GLY A CA 1
ATOM 1498 C C . GLY A 1 176 ? -15.924 9.499 30.940 1.00 81.12 176 GLY A C 1
ATOM 1499 O O . GLY A 1 176 ? -15.238 8.503 31.178 1.00 81.12 176 GLY A O 1
ATOM 1500 N N . GLU A 1 177 ? -16.113 10.481 31.818 1.00 81.94 177 GLU A N 1
ATOM 1501 C CA . GLU A 1 177 ? -15.594 10.453 33.194 1.00 81.94 177 GLU A CA 1
ATOM 1502 C C . GLU A 1 177 ? -16.231 9.319 34.008 1.00 81.94 177 GLU A C 1
ATOM 1504 O O . GLU A 1 177 ? -15.533 8.618 34.738 1.00 81.94 177 GLU A O 1
ATOM 1509 N N . ASP A 1 178 ? -17.516 9.046 33.759 1.00 86.50 178 ASP A N 1
ATOM 1510 C CA . ASP A 1 178 ? -18.293 7.980 34.405 1.00 86.50 178 ASP A CA 1
ATOM 1511 C C . ASP A 1 178 ? -17.924 6.564 33.929 1.00 86.50 178 ASP A C 1
ATOM 1513 O O . ASP A 1 178 ? -18.472 5.575 34.415 1.00 86.50 178 ASP A O 1
ATOM 1517 N N . LYS A 1 179 ? -16.989 6.444 32.973 1.00 84.56 179 LYS A N 1
ATOM 1518 C CA . LYS A 1 179 ? -16.516 5.171 32.404 1.00 84.56 179 LYS A CA 1
ATOM 1519 C C . LYS A 1 179 ? -17.656 4.275 31.901 1.00 84.56 179 LYS A C 1
ATOM 1521 O O . LYS A 1 179 ? -17.629 3.058 32.069 1.00 84.56 179 LYS A O 1
ATOM 1526 N N . GLU A 1 180 ? -18.637 4.854 31.214 1.00 86.12 180 GLU A N 1
ATOM 1527 C CA . GLU A 1 180 ? -19.754 4.091 30.654 1.00 86.12 180 GLU A CA 1
ATOM 1528 C C . GLU A 1 180 ? -19.267 3.097 29.582 1.00 86.12 180 GLU A C 1
ATOM 1530 O O . GLU A 1 180 ? -18.563 3.503 28.646 1.00 86.12 180 GLU A O 1
ATOM 1535 N N . PRO A 1 181 ? -19.669 1.815 29.632 1.00 86.00 181 PRO A N 1
ATOM 1536 C CA . PRO A 1 181 ? -19.334 0.859 28.587 1.00 86.00 181 PRO A CA 1
ATOM 1537 C C . PRO A 1 181 ? -20.091 1.192 27.294 1.00 86.00 181 PRO A C 1
ATOM 1539 O O . PRO A 1 181 ? -21.317 1.132 27.221 1.00 86.00 181 PRO A O 1
ATOM 1542 N N . ARG A 1 182 ? -19.357 1.509 26.224 1.00 87.38 182 ARG A N 1
ATOM 1543 C CA . ARG A 1 182 ? -19.900 1.776 24.884 1.00 87.38 182 ARG A CA 1
ATOM 1544 C C . ARG A 1 182 ? -19.371 0.798 23.853 1.00 87.38 182 ARG A C 1
ATOM 1546 O O . ARG A 1 182 ? -18.200 0.433 23.860 1.00 87.38 182 ARG A O 1
ATOM 1553 N N . LYS A 1 183 ? -20.240 0.417 22.917 1.00 88.62 183 LYS A N 1
ATOM 1554 C CA . LYS A 1 183 ? -19.914 -0.530 21.848 1.00 88.62 183 LYS A CA 1
ATOM 1555 C C . LYS A 1 183 ? -19.168 0.150 20.693 1.00 88.62 183 LYS A C 1
ATOM 1557 O O . LYS A 1 183 ? -19.696 1.069 20.058 1.00 88.62 183 LYS A O 1
ATOM 1562 N N . GLY A 1 184 ? -17.973 -0.345 20.375 1.00 89.06 184 GLY A N 1
ATOM 1563 C CA . GLY A 1 184 ? -17.106 0.210 19.332 1.00 89.06 184 GLY A CA 1
ATOM 1564 C C . GLY A 1 184 ? -16.715 1.677 19.560 1.00 89.06 184 GLY A C 1
ATOM 1565 O O . GLY A 1 184 ? -16.699 2.184 20.682 1.00 89.06 184 GLY A O 1
ATOM 1566 N N . VAL A 1 185 ? -16.418 2.389 18.471 1.00 91.81 185 VAL A N 1
ATOM 1567 C CA . VAL A 1 185 ? -16.070 3.822 18.500 1.00 91.81 185 VAL A CA 1
ATOM 1568 C C . VAL A 1 185 ? -17.138 4.662 17.806 1.00 91.81 185 VAL A C 1
ATOM 1570 O O . VAL A 1 185 ? -18.077 4.128 17.216 1.00 91.81 185 VAL A O 1
ATOM 1573 N N . LYS A 1 186 ? -17.022 5.995 17.877 1.00 90.94 186 LYS A N 1
ATOM 1574 C CA . LYS A 1 186 ? -17.979 6.921 17.244 1.00 90.94 186 LYS A CA 1
ATOM 1575 C C . LYS A 1 186 ? -18.204 6.577 15.765 1.00 90.94 186 LYS A C 1
ATOM 1577 O O . LYS A 1 186 ? -19.342 6.469 15.332 1.00 90.94 186 LYS A O 1
ATOM 1582 N N . VAL A 1 187 ? -17.116 6.339 15.034 1.00 94.75 187 VAL A N 1
ATOM 1583 C CA . VAL A 1 187 ? -17.118 6.170 13.572 1.00 94.75 187 VAL A CA 1
ATOM 1584 C C . VAL A 1 187 ? -17.382 4.727 13.116 1.00 94.75 187 VAL A C 1
ATOM 1586 O O . VAL A 1 187 ? -17.991 4.509 12.069 1.00 94.75 187 VAL A O 1
ATOM 1589 N N . PHE A 1 188 ? -16.950 3.728 13.891 1.00 96.69 188 PHE A N 1
ATOM 1590 C CA . PHE A 1 188 ? -16.956 2.318 13.491 1.00 96.69 188 PHE A CA 1
ATOM 1591 C C . PHE A 1 188 ? -17.693 1.434 14.495 1.00 96.69 188 PHE A C 1
ATOM 1593 O O . PHE A 1 188 ? -17.584 1.617 15.710 1.00 96.69 188 PHE A O 1
ATOM 1600 N N . SER A 1 189 ? -18.424 0.443 13.985 1.00 95.06 189 SER A N 1
ATOM 1601 C CA . SER A 1 189 ? -19.044 -0.602 14.806 1.00 95.06 189 SER A CA 1
ATOM 1602 C C . SER A 1 189 ? -17.987 -1.491 15.456 1.00 95.06 189 SER A C 1
ATOM 1604 O O . SER A 1 189 ? -16.902 -1.682 14.903 1.00 95.06 189 SER A O 1
ATOM 1606 N N . ALA A 1 190 ? -18.328 -2.081 16.600 1.00 95.25 190 ALA A N 1
ATOM 1607 C CA . ALA A 1 190 ? -17.556 -3.167 17.201 1.00 95.25 190 ALA A CA 1
ATOM 1608 C C . ALA A 1 190 ? -17.217 -4.255 16.169 1.00 95.25 190 ALA A C 1
ATOM 1610 O O . ALA A 1 190 ? -18.043 -4.589 15.318 1.00 95.25 190 ALA A O 1
ATOM 1611 N N . GLY A 1 191 ? -15.992 -4.775 16.224 1.00 95.88 191 GLY A N 1
ATOM 1612 C CA . GLY A 1 191 ? -15.497 -5.816 15.327 1.00 95.88 191 GLY A CA 1
ATOM 1613 C C . GLY A 1 191 ? -15.170 -5.350 13.905 1.00 95.88 191 GLY A C 1
ATOM 1614 O O . GLY A 1 191 ? -14.629 -6.139 13.128 1.00 95.88 191 GLY A O 1
ATOM 1615 N N . THR A 1 192 ? -15.437 -4.088 13.541 1.00 97.38 192 THR A N 1
ATOM 1616 C CA . THR A 1 192 ? -15.131 -3.561 12.199 1.00 97.38 192 THR A CA 1
ATOM 1617 C C . THR A 1 192 ? -13.660 -3.776 11.868 1.00 97.38 192 THR A C 1
ATOM 1619 O O . THR A 1 192 ? -12.787 -3.349 12.620 1.00 97.38 192 THR A O 1
ATOM 1622 N N . LYS A 1 193 ? -13.381 -4.422 10.732 1.00 98.00 193 LYS A N 1
ATOM 1623 C CA . LYS A 1 193 ? -12.016 -4.579 10.225 1.00 98.00 193 LYS A CA 1
ATOM 1624 C C . LYS A 1 193 ? -11.472 -3.223 9.781 1.00 98.00 193 LYS A C 1
ATOM 1626 O O . LYS A 1 193 ? -12.107 -2.543 8.972 1.00 98.00 193 LYS A O 1
ATOM 1631 N N . VAL A 1 194 ? -10.281 -2.886 10.257 1.00 98.31 194 VAL A N 1
ATOM 1632 C CA . VAL A 1 194 ? -9.559 -1.669 9.885 1.00 98.31 194 VAL A CA 1
ATOM 1633 C C . VAL A 1 194 ? -8.187 -2.002 9.308 1.00 98.31 194 VAL A C 1
ATOM 1635 O O . VAL A 1 194 ? -7.526 -2.944 9.745 1.00 98.31 194 VAL A O 1
ATOM 1638 N N . TYR A 1 195 ? -7.781 -1.239 8.296 1.00 98.50 195 TYR A N 1
ATOM 1639 C CA . TYR A 1 195 ? -6.454 -1.287 7.685 1.00 98.50 195 TYR A CA 1
ATOM 1640 C C . TYR A 1 195 ? -5.651 -0.098 8.203 1.00 98.50 195 TYR A C 1
ATOM 1642 O O . TYR A 1 195 ? -6.024 1.046 7.939 1.00 98.50 195 TYR A O 1
ATOM 1650 N N . CYS A 1 196 ? -4.589 -0.351 8.955 1.00 97.94 196 CYS A N 1
ATOM 1651 C CA . CYS A 1 196 ? -3.876 0.682 9.698 1.00 97.94 196 CYS A CA 1
ATOM 1652 C C . CYS A 1 196 ? -2.656 1.167 8.913 1.00 97.94 196 CYS A C 1
ATOM 1654 O O . CYS A 1 196 ? -1.929 0.357 8.340 1.00 97.94 196 CYS A O 1
ATOM 1656 N N . PHE A 1 197 ? -2.438 2.479 8.863 1.00 97.69 197 PHE A N 1
ATOM 1657 C CA . PHE A 1 197 ? -1.251 3.087 8.249 1.00 97.69 197 PHE A CA 1
ATOM 1658 C C . PHE A 1 197 ? 0.010 2.848 9.102 1.00 97.69 197 PHE A C 1
ATOM 1660 O O . PHE A 1 197 ? -0.120 2.502 10.276 1.00 97.69 197 PHE A O 1
ATOM 1667 N N . PRO A 1 198 ? 1.225 3.035 8.555 1.00 96.12 198 PRO A N 1
ATOM 1668 C CA . PRO A 1 198 ? 2.452 3.118 9.351 1.00 96.12 198 PRO A CA 1
ATOM 1669 C C . PRO A 1 198 ? 2.392 4.243 10.400 1.00 96.12 198 PRO A C 1
ATOM 1671 O O . PRO A 1 198 ? 1.534 5.121 10.288 1.00 96.12 198 PRO A O 1
ATOM 1674 N N . PRO A 1 199 ? 3.286 4.254 11.406 1.00 94.12 199 PRO A N 1
ATOM 1675 C CA . PRO A 1 199 ? 3.435 5.399 12.304 1.00 94.12 199 PRO A CA 1
ATOM 1676 C C . PRO A 1 199 ? 3.719 6.688 11.517 1.00 94.12 199 PRO A C 1
ATOM 1678 O O . PRO A 1 199 ? 4.624 6.708 10.686 1.00 94.12 199 PRO A O 1
ATOM 1681 N N . LEU A 1 200 ? 2.939 7.748 11.764 1.00 89.94 200 LEU A N 1
ATOM 1682 C CA . LEU A 1 200 ? 3.029 9.014 11.015 1.00 89.94 200 LEU A CA 1
ATOM 1683 C C . LEU A 1 200 ? 3.564 10.190 11.844 1.00 89.94 200 LEU A C 1
ATOM 1685 O O . LEU A 1 200 ? 4.135 11.109 11.267 1.00 89.94 200 LEU A O 1
ATOM 1689 N N . TRP A 1 201 ? 3.369 10.180 13.168 1.00 89.25 201 TRP A N 1
ATOM 1690 C CA . TRP A 1 201 ? 3.534 11.380 14.005 1.00 89.25 201 TRP A CA 1
ATOM 1691 C C . TRP A 1 201 ? 4.572 11.256 15.125 1.00 89.25 201 TRP A C 1
ATOM 1693 O O . TRP A 1 201 ? 4.723 12.184 15.909 1.00 89.25 201 TRP A O 1
ATOM 1703 N N . GLY A 1 202 ? 5.288 10.132 15.224 1.00 89.06 202 GLY A N 1
ATOM 1704 C CA . GLY A 1 202 ? 6.263 9.921 16.304 1.00 89.06 202 GLY A CA 1
ATOM 1705 C C . GLY A 1 202 ? 5.640 9.792 17.702 1.00 89.06 202 GLY A C 1
ATOM 1706 O O . GLY A 1 202 ? 6.359 9.789 18.691 1.00 89.06 202 GLY A O 1
ATOM 1707 N N . ASP A 1 203 ? 4.321 9.624 17.787 1.00 91.62 203 ASP A N 1
ATOM 1708 C CA . ASP A 1 203 ? 3.530 9.467 19.015 1.00 91.62 203 ASP A CA 1
ATOM 1709 C C . ASP A 1 203 ? 3.546 8.030 19.567 1.00 91.62 203 ASP A C 1
ATOM 1711 O O . ASP A 1 203 ? 2.645 7.610 20.285 1.00 91.62 203 ASP A O 1
ATOM 1715 N N . GLY A 1 204 ? 4.517 7.213 19.152 1.00 90.00 204 GLY A N 1
ATOM 1716 C CA . GLY A 1 204 ? 4.570 5.804 19.535 1.00 90.00 204 GLY A CA 1
ATOM 1717 C C . GLY A 1 204 ? 3.378 4.969 19.049 1.00 90.00 204 GLY A C 1
ATOM 1718 O O . GLY A 1 204 ? 3.145 3.897 19.608 1.00 90.00 204 GLY A O 1
ATOM 1719 N N . TYR A 1 205 ? 2.661 5.419 18.007 1.00 94.19 205 TYR A N 1
ATOM 1720 C CA . TYR A 1 205 ? 1.474 4.758 17.453 1.00 94.19 205 TYR A CA 1
ATOM 1721 C C . TYR A 1 205 ? 0.234 4.851 18.358 1.00 94.19 205 TYR A C 1
ATOM 1723 O O . TYR A 1 205 ? -0.597 3.944 18.371 1.00 94.19 205 TYR A O 1
ATOM 1731 N N . GLU A 1 206 ? 0.105 5.932 19.128 1.00 93.06 206 GLU A N 1
ATOM 1732 C CA . GLU A 1 206 ? -1.075 6.210 19.954 1.00 93.06 206 GLU A CA 1
ATOM 1733 C C . GLU A 1 206 ? -2.284 6.611 19.111 1.00 93.06 206 GLU A C 1
ATOM 1735 O O . GLU A 1 206 ? -3.360 6.026 19.256 1.00 93.06 206 GLU A O 1
ATOM 1740 N N . SER A 1 207 ? -2.096 7.558 18.195 1.00 94.75 207 SER A N 1
ATOM 1741 C CA . SER A 1 207 ? -3.063 7.928 17.172 1.00 94.75 207 SER A CA 1
ATOM 1742 C C . SER A 1 207 ? -2.722 7.216 15.874 1.00 94.75 207 SER A C 1
ATOM 1744 O O . SER A 1 207 ? -1.595 7.247 15.384 1.00 94.75 207 SER A O 1
ATOM 1746 N N . ILE A 1 208 ? -3.721 6.583 15.266 1.00 95.81 208 ILE A N 1
ATOM 1747 C CA . ILE A 1 208 ? -3.525 5.798 14.052 1.00 95.81 208 ILE A CA 1
ATOM 1748 C C . ILE A 1 208 ? -4.492 6.223 12.963 1.00 95.81 208 ILE A C 1
ATOM 1750 O O . ILE A 1 208 ? -5.708 6.289 13.141 1.00 95.81 208 ILE A O 1
ATOM 1754 N N . LYS A 1 209 ? -3.940 6.486 11.780 1.00 97.75 209 LYS A N 1
ATOM 1755 C CA . LYS A 1 209 ? -4.732 6.648 10.565 1.00 97.75 209 LYS A CA 1
ATOM 1756 C C . LYS A 1 209 ? -5.168 5.264 10.091 1.00 97.75 209 LYS A C 1
ATOM 1758 O O . LYS A 1 209 ? -4.339 4.373 9.906 1.00 97.75 209 LYS A O 1
ATOM 1763 N N . VAL A 1 210 ? -6.465 5.074 9.881 1.00 98.00 210 VAL A N 1
ATOM 1764 C CA . VAL A 1 210 ? -7.049 3.788 9.489 1.00 98.00 210 VAL A CA 1
ATOM 1765 C C . VAL A 1 210 ? -8.021 3.931 8.331 1.00 98.00 210 VAL A C 1
ATOM 1767 O O . VAL A 1 210 ? -8.672 4.962 8.176 1.00 98.00 210 VAL A O 1
ATOM 1770 N N . ILE A 1 211 ? -8.157 2.862 7.547 1.00 98.38 211 ILE A N 1
ATOM 1771 C CA . ILE A 1 211 ? -9.204 2.697 6.537 1.00 98.38 211 ILE A CA 1
ATOM 1772 C C . ILE A 1 211 ? -10.203 1.668 7.054 1.00 98.38 211 ILE A C 1
ATOM 1774 O O . ILE A 1 211 ? -9.818 0.550 7.392 1.00 98.38 211 ILE A O 1
ATOM 1778 N N . GLY A 1 212 ? -11.486 2.010 7.081 1.00 97.56 212 GLY A N 1
ATOM 1779 C CA . GLY A 1 212 ? -12.532 1.116 7.574 1.00 97.56 212 GLY A CA 1
ATOM 1780 C C . GLY A 1 212 ? -13.900 1.442 6.996 1.00 97.56 212 GLY A C 1
ATOM 1781 O O . GLY A 1 212 ? -14.098 2.495 6.389 1.00 97.56 212 GLY A O 1
ATOM 1782 N N . LYS A 1 213 ? -14.855 0.525 7.174 1.00 97.38 213 LYS A N 1
ATOM 1783 C CA . LYS A 1 213 ? -16.256 0.746 6.799 1.00 97.38 213 LYS A CA 1
ATOM 1784 C C . LYS A 1 213 ? -16.995 1.372 7.992 1.00 97.38 213 LYS A C 1
ATOM 1786 O O . LYS A 1 213 ? -17.118 0.691 9.009 1.00 97.38 213 LYS A O 1
ATOM 1791 N N . PRO A 1 214 ? -17.455 2.631 7.909 1.00 96.56 214 PRO A N 1
ATOM 1792 C CA . PRO A 1 214 ? -18.159 3.286 9.006 1.00 96.56 214 PRO A CA 1
ATOM 1793 C C . PRO A 1 214 ? -19.561 2.698 9.199 1.00 96.56 214 PRO A C 1
ATOM 1795 O O . PRO A 1 214 ? -20.059 1.967 8.341 1.00 96.56 214 PRO A O 1
ATOM 1798 N N . LYS A 1 215 ? -20.198 3.032 10.327 1.00 91.75 215 LYS A N 1
ATOM 1799 C CA . LYS A 1 215 ? -21.527 2.509 10.702 1.00 91.75 215 LYS A CA 1
ATOM 1800 C C . LYS A 1 215 ? -22.596 2.805 9.648 1.00 91.75 215 LYS A C 1
ATOM 1802 O O . LYS A 1 215 ? -23.314 1.901 9.232 1.00 91.75 215 LYS A O 1
ATOM 1807 N N . ASP A 1 216 ? -22.615 4.044 9.163 1.00 90.62 216 ASP A N 1
ATOM 1808 C CA . ASP A 1 216 ? -23.727 4.588 8.376 1.00 90.62 216 ASP A CA 1
ATOM 1809 C C . ASP A 1 216 ? -23.410 4.696 6.876 1.00 90.62 216 ASP A C 1
ATOM 1811 O O . ASP A 1 216 ? -24.080 5.410 6.133 1.00 90.62 216 ASP A O 1
ATOM 1815 N N . SER A 1 217 ? -22.360 4.016 6.397 1.00 91.56 217 SER A N 1
ATOM 1816 C CA . SER A 1 217 ? -22.018 4.032 4.972 1.00 91.56 217 SER A CA 1
ATOM 1817 C C . SER A 1 217 ? -21.510 2.694 4.456 1.00 91.56 217 SER A C 1
ATOM 1819 O O . SER A 1 217 ? -20.777 1.948 5.105 1.00 91.56 217 SER A O 1
ATOM 1821 N N . ALA A 1 218 ? -21.865 2.414 3.203 1.00 89.38 218 ALA A N 1
ATOM 1822 C CA . ALA A 1 218 ? -21.324 1.294 2.448 1.00 89.38 218 ALA A CA 1
ATOM 1823 C C . ALA A 1 218 ? -19.874 1.530 1.981 1.00 89.38 218 ALA A C 1
ATOM 1825 O O . ALA A 1 218 ? -19.198 0.577 1.591 1.00 89.38 218 ALA A O 1
ATOM 1826 N N . LYS A 1 219 ? -19.403 2.783 1.987 1.00 91.69 219 LYS A N 1
ATOM 1827 C CA . LYS A 1 219 ? -18.097 3.179 1.447 1.00 91.69 219 LYS A CA 1
ATOM 1828 C C . LYS A 1 219 ? -17.029 3.162 2.537 1.00 91.69 219 LYS A C 1
ATOM 1830 O O . LYS A 1 219 ? -17.280 3.583 3.660 1.00 91.69 219 LYS A O 1
ATOM 1835 N N . LEU A 1 220 ? -15.831 2.699 2.184 1.00 95.56 220 LEU A N 1
ATOM 1836 C CA . LEU A 1 220 ? -14.658 2.827 3.047 1.00 95.56 220 LEU A CA 1
ATOM 1837 C C . LEU A 1 220 ? -14.300 4.306 3.221 1.00 95.56 220 LEU A C 1
ATOM 1839 O O . LEU A 1 220 ? -14.424 5.088 2.278 1.00 95.56 220 LEU A O 1
ATOM 1843 N N . ILE A 1 221 ? -13.840 4.659 4.416 1.00 95.69 221 ILE A N 1
ATOM 1844 C CA . ILE A 1 221 ? -13.339 5.992 4.749 1.00 95.69 221 ILE A CA 1
ATOM 1845 C C . ILE A 1 221 ? -11.973 5.886 5.416 1.00 95.69 221 ILE A C 1
ATOM 1847 O O . ILE A 1 221 ? -11.636 4.839 5.974 1.00 95.69 221 ILE A O 1
ATOM 1851 N N . THR A 1 222 ? -11.234 6.991 5.398 1.00 97.12 222 THR A N 1
ATOM 1852 C CA . THR A 1 222 ? -9.956 7.137 6.097 1.00 97.12 222 THR A CA 1
ATOM 1853 C C . THR A 1 222 ? -10.128 8.109 7.255 1.00 97.12 222 THR A C 1
ATOM 1855 O O . THR A 1 222 ? -10.527 9.248 7.029 1.00 97.12 222 THR A O 1
ATOM 1858 N N . VAL A 1 223 ? -9.841 7.675 8.480 1.00 97.00 223 VAL A N 1
ATOM 1859 C CA . VAL A 1 223 ? -9.993 8.492 9.699 1.00 97.00 223 VAL A CA 1
ATOM 1860 C C . VAL A 1 223 ? -8.859 8.214 10.678 1.00 97.00 223 VAL A C 1
ATOM 1862 O O . VAL A 1 223 ? -8.169 7.206 10.550 1.00 97.00 223 VAL A O 1
ATOM 1865 N N . ILE A 1 224 ? -8.676 9.096 11.656 1.00 97.25 224 ILE A N 1
ATOM 1866 C CA . ILE A 1 224 ? -7.733 8.901 12.761 1.00 97.25 224 ILE A CA 1
ATOM 1867 C C . ILE A 1 224 ? -8.516 8.388 13.974 1.00 97.25 224 ILE A C 1
ATOM 1869 O O . ILE A 1 224 ? -9.585 8.920 14.278 1.00 97.25 224 ILE A O 1
ATOM 1873 N N . ILE A 1 225 ? -8.015 7.342 14.630 1.00 95.56 225 ILE A N 1
ATOM 1874 C CA . ILE A 1 225 ? -8.550 6.796 15.886 1.00 95.56 225 ILE A CA 1
ATOM 1875 C C . ILE A 1 225 ? -7.403 6.459 16.841 1.00 95.56 225 ILE A C 1
ATOM 1877 O O . ILE A 1 225 ? -6.282 6.249 16.390 1.00 95.56 225 ILE A O 1
ATOM 1881 N N . ASP A 1 226 ? -7.694 6.324 18.132 1.00 94.12 226 ASP A N 1
ATOM 1882 C CA . ASP A 1 226 ? -6.706 5.835 19.097 1.00 94.12 226 ASP A CA 1
ATOM 1883 C C . ASP A 1 226 ? -6.445 4.333 18.899 1.00 94.12 226 ASP A C 1
ATOM 1885 O O . ASP A 1 226 ? -7.386 3.538 18.768 1.00 94.12 226 ASP A O 1
ATOM 1889 N N . ALA A 1 227 ? -5.181 3.912 18.962 1.00 94.69 227 ALA A N 1
ATOM 1890 C CA . ALA A 1 227 ? -4.782 2.512 18.826 1.00 94.69 227 ALA A CA 1
ATOM 1891 C C . ALA A 1 227 ? -5.394 1.607 19.902 1.00 94.69 227 ALA A C 1
ATOM 1893 O O . ALA A 1 227 ? -5.738 0.463 19.611 1.00 94.69 227 ALA A O 1
ATOM 1894 N N . LYS A 1 228 ? -5.651 2.133 21.108 1.00 92.50 228 LYS A N 1
ATOM 1895 C CA . LYS A 1 228 ? -6.355 1.406 22.181 1.00 92.50 228 LYS A CA 1
ATOM 1896 C C . LYS A 1 228 ? -7.760 0.929 21.794 1.00 92.50 228 LYS A C 1
ATOM 1898 O O . LYS A 1 228 ? -8.347 0.088 22.463 1.00 92.50 228 LYS A O 1
ATOM 1903 N N . HIS A 1 229 ? -8.343 1.490 20.734 1.00 94.06 229 HIS A N 1
ATOM 1904 C CA . HIS A 1 229 ? -9.648 1.085 20.215 1.00 94.06 229 HIS A CA 1
ATOM 1905 C C . HIS A 1 229 ? -9.571 0.006 19.132 1.00 94.06 229 HIS A C 1
ATOM 1907 O O . HIS A 1 229 ? -10.597 -0.344 18.540 1.00 94.06 229 HIS A O 1
ATOM 1913 N N . VAL A 1 230 ? -8.383 -0.537 18.883 1.00 95.88 230 VAL A N 1
ATOM 1914 C CA . VAL A 1 230 ? -8.142 -1.615 17.932 1.00 95.88 230 VAL A CA 1
ATOM 1915 C C . VAL A 1 230 ? -7.577 -2.826 18.671 1.00 95.88 230 VAL A C 1
ATOM 1917 O O . VAL A 1 230 ? -6.771 -2.699 19.583 1.00 95.88 230 VAL A O 1
ATOM 1920 N N . THR A 1 231 ? -8.036 -4.008 18.282 1.00 95.88 231 THR A N 1
ATOM 1921 C CA . THR A 1 231 ? -7.646 -5.323 18.798 1.00 95.88 231 THR A CA 1
ATOM 1922 C C . THR A 1 231 ? -7.395 -6.287 17.632 1.00 95.88 231 THR A C 1
ATOM 1924 O O . THR A 1 231 ? -7.590 -5.925 16.468 1.00 95.88 231 THR A O 1
ATOM 1927 N N . ASN A 1 232 ? -7.001 -7.529 17.924 1.00 96.06 232 ASN A N 1
ATOM 1928 C CA . ASN A 1 232 ? -6.755 -8.582 16.933 1.00 96.06 232 ASN A CA 1
ATOM 1929 C C . ASN A 1 232 ? -5.787 -8.131 15.820 1.00 96.06 232 ASN A C 1
ATOM 1931 O O . ASN A 1 232 ? -6.054 -8.275 14.616 1.00 96.06 232 ASN A O 1
ATOM 1935 N N . TRP A 1 233 ? -4.691 -7.509 16.255 1.00 97.50 233 TRP A N 1
ATOM 1936 C CA . TRP A 1 233 ? -3.620 -7.019 15.401 1.00 97.50 233 TRP A CA 1
ATOM 1937 C C . TRP A 1 233 ? -2.970 -8.168 14.644 1.00 97.50 233 TRP A C 1
ATOM 1939 O O . TRP A 1 233 ? -2.599 -9.183 15.226 1.00 97.50 233 TRP A O 1
ATOM 1949 N N . ARG A 1 234 ? -2.825 -8.008 13.331 1.00 98.06 234 ARG A N 1
ATOM 1950 C CA . ARG A 1 234 ? -2.208 -9.019 12.474 1.00 98.06 234 ARG A CA 1
ATOM 1951 C C . ARG A 1 234 ? -1.639 -8.420 11.201 1.00 98.06 234 ARG A C 1
ATOM 1953 O O . ARG A 1 234 ? -2.165 -7.449 10.655 1.00 98.06 234 ARG A O 1
ATOM 1960 N N . LEU A 1 235 ? -0.611 -9.076 10.684 1.00 97.88 235 LEU A N 1
ATOM 1961 C CA . LEU A 1 235 ? -0.155 -8.897 9.314 1.00 97.88 235 LEU A CA 1
ATOM 1962 C C . LEU A 1 235 ? -1.172 -9.525 8.351 1.00 97.88 235 LEU A C 1
ATOM 1964 O O . LEU A 1 235 ? -1.579 -10.673 8.529 1.00 97.88 235 LEU A O 1
ATOM 1968 N N . GLN A 1 236 ? -1.548 -8.812 7.290 1.00 97.31 236 GLN A N 1
ATOM 1969 C CA . GLN A 1 236 ? -2.358 -9.381 6.214 1.00 97.31 236 GLN A CA 1
ATOM 1970 C C . GLN A 1 236 ? -1.888 -8.912 4.832 1.00 97.31 236 GLN A C 1
ATOM 1972 O O . GLN A 1 236 ? -1.589 -7.734 4.642 1.00 97.31 236 GLN A O 1
ATOM 1977 N N . LYS A 1 237 ? -1.907 -9.812 3.838 1.00 95.75 237 LYS A N 1
ATOM 1978 C CA . LYS A 1 237 ? -1.877 -9.423 2.419 1.00 95.75 237 LYS A CA 1
ATOM 1979 C C . LYS A 1 237 ? -3.227 -8.812 2.034 1.00 95.75 237 LYS A C 1
ATOM 1981 O O . LYS A 1 237 ? -4.280 -9.411 2.284 1.00 95.75 237 LYS A O 1
ATOM 1986 N N . VAL A 1 238 ? -3.211 -7.614 1.454 1.00 94.06 238 VAL A N 1
ATOM 1987 C CA . VAL A 1 238 ? -4.426 -6.870 1.093 1.00 94.06 238 VAL A CA 1
ATOM 1988 C C . VAL A 1 238 ? -4.457 -6.587 -0.403 1.00 94.06 238 VAL A C 1
ATOM 1990 O O . VAL A 1 238 ? -3.605 -5.874 -0.920 1.00 94.06 238 VAL A O 1
ATOM 1993 N N . TYR A 1 239 ? -5.494 -7.112 -1.058 1.00 91.94 239 TYR A N 1
ATOM 1994 C CA . TYR A 1 239 ? -5.733 -7.015 -2.505 1.00 91.94 239 TYR A CA 1
ATOM 1995 C C . TYR A 1 239 ? -6.816 -5.991 -2.871 1.00 91.94 239 TYR A C 1
ATOM 1997 O O . TYR A 1 239 ? -7.073 -5.729 -4.042 1.00 91.94 239 TYR A O 1
ATOM 2005 N N . ASN A 1 240 ? -7.510 -5.427 -1.878 1.00 90.94 240 ASN A N 1
ATOM 2006 C CA . ASN A 1 240 ? -8.601 -4.495 -2.133 1.00 90.94 240 ASN A CA 1
ATOM 2007 C C . ASN A 1 240 ? -8.060 -3.219 -2.799 1.00 90.94 240 ASN A C 1
ATOM 2009 O O . ASN A 1 240 ? -7.347 -2.449 -2.157 1.00 90.94 240 ASN A O 1
ATOM 2013 N N . SER A 1 241 ? -8.439 -2.966 -4.055 1.00 90.12 241 SER A N 1
ATOM 2014 C CA . SER A 1 241 ? -7.877 -1.875 -4.862 1.00 90.12 241 SER A CA 1
ATOM 2015 C C . SER A 1 241 ? -8.093 -0.490 -4.248 1.00 90.12 241 SER A C 1
ATOM 2017 O O . SER A 1 241 ? -7.234 0.373 -4.391 1.00 90.12 241 SER A O 1
ATOM 2019 N N . TYR A 1 242 ? -9.199 -0.263 -3.525 1.00 91.25 242 TYR A N 1
ATOM 2020 C CA . TYR A 1 242 ? -9.407 1.005 -2.815 1.00 91.25 242 TYR A CA 1
ATOM 2021 C C . TYR A 1 242 ? -8.389 1.181 -1.683 1.00 91.25 242 TYR A C 1
ATOM 2023 O O . TYR A 1 242 ? -7.806 2.255 -1.540 1.00 91.25 242 TYR A O 1
ATOM 2031 N N . VAL A 1 243 ? -8.152 0.125 -0.899 1.00 94.25 243 VAL A N 1
ATOM 2032 C CA . VAL A 1 243 ? -7.164 0.138 0.190 1.00 94.25 243 VAL A CA 1
ATOM 2033 C C . VAL A 1 243 ? -5.753 0.305 -0.370 1.00 94.25 243 VAL A C 1
ATOM 2035 O O . VAL A 1 243 ? -5.021 1.159 0.119 1.00 94.25 243 VAL A O 1
ATOM 2038 N N . VAL A 1 244 ? -5.395 -0.435 -1.427 1.00 93.62 244 VAL A N 1
ATOM 2039 C CA . VAL A 1 244 ? -4.085 -0.330 -2.094 1.00 93.62 244 VAL A CA 1
ATOM 2040 C C . VAL A 1 244 ? -3.846 1.089 -2.607 1.00 93.62 244 VAL A C 1
ATOM 2042 O O . VAL A 1 244 ? -2.852 1.713 -2.244 1.00 93.62 244 VAL A O 1
ATOM 2045 N N . ARG A 1 245 ? -4.797 1.640 -3.373 1.00 91.88 245 ARG A N 1
ATOM 2046 C CA . ARG A 1 245 ? -4.749 3.020 -3.878 1.00 91.88 245 ARG A CA 1
ATOM 2047 C C . ARG A 1 245 ? -4.577 4.032 -2.749 1.00 91.88 245 ARG A C 1
ATOM 2049 O O . ARG A 1 245 ? -3.739 4.924 -2.833 1.00 91.88 245 ARG A O 1
ATOM 2056 N N . THR A 1 246 ? -5.367 3.889 -1.687 1.00 94.06 246 THR A N 1
ATOM 2057 C CA . THR A 1 246 ? -5.360 4.832 -0.564 1.00 94.06 246 THR A CA 1
ATOM 2058 C C . THR A 1 246 ? -4.059 4.749 0.234 1.00 94.06 246 THR A C 1
ATOM 2060 O O . THR A 1 246 ? -3.531 5.793 0.601 1.00 94.06 246 THR A O 1
ATOM 2063 N N . MET A 1 247 ? -3.499 3.557 0.454 1.00 94.81 247 MET A N 1
ATOM 2064 C CA . MET A 1 247 ? -2.206 3.393 1.129 1.00 94.81 247 MET A CA 1
ATOM 2065 C C . MET A 1 247 ? -1.071 3.996 0.299 1.00 94.81 247 MET A C 1
ATOM 2067 O O . MET A 1 247 ? -0.381 4.893 0.777 1.00 94.81 247 MET A O 1
ATOM 2071 N N . LEU A 1 248 ? -0.923 3.588 -0.965 1.00 91.50 248 LEU A N 1
ATOM 2072 C CA . LEU A 1 248 ? 0.158 4.081 -1.827 1.00 91.50 248 LEU A CA 1
ATOM 2073 C C . LEU A 1 248 ? 0.077 5.596 -2.062 1.00 91.50 248 LEU A C 1
ATOM 2075 O O . LEU A 1 248 ? 1.101 6.272 -2.123 1.00 91.50 248 LEU A O 1
ATOM 2079 N N . GLY A 1 249 ? -1.137 6.144 -2.154 1.00 88.38 249 GLY A N 1
ATOM 2080 C CA . GLY A 1 249 ? -1.356 7.573 -2.361 1.00 88.38 249 GLY A CA 1
ATOM 2081 C C . GLY A 1 249 ? -1.087 8.454 -1.138 1.00 88.38 249 GLY A C 1
ATOM 2082 O O . GLY A 1 249 ? -0.918 9.655 -1.316 1.00 88.38 249 GLY A O 1
ATOM 2083 N N . ASN A 1 250 ? -1.053 7.893 0.077 1.00 89.44 250 ASN A N 1
ATOM 2084 C CA . ASN A 1 250 ? -1.063 8.669 1.325 1.00 89.44 250 ASN A CA 1
ATOM 2085 C C . ASN A 1 250 ? 0.028 8.249 2.327 1.00 89.44 250 ASN A C 1
ATOM 2087 O O . ASN A 1 250 ? -0.202 8.325 3.535 1.00 89.44 250 ASN A O 1
ATOM 2091 N N . GLY A 1 251 ? 1.184 7.779 1.847 1.00 87.44 251 GLY A N 1
ATOM 2092 C CA . GLY A 1 251 ? 2.310 7.395 2.713 1.00 87.44 251 GLY A CA 1
ATOM 2093 C C . GLY A 1 251 ? 2.054 6.133 3.547 1.00 87.44 251 GLY A C 1
ATOM 2094 O O . GLY A 1 251 ? 2.573 5.994 4.648 1.00 87.44 251 GLY A O 1
ATOM 2095 N N . GLY A 1 252 ? 1.200 5.237 3.052 1.00 93.00 252 GLY A N 1
ATOM 2096 C CA . GLY A 1 252 ? 0.875 3.969 3.691 1.00 93.00 252 GLY A CA 1
ATOM 2097 C C . GLY A 1 252 ? 1.918 2.873 3.466 1.00 93.00 252 GLY A C 1
ATOM 2098 O O . GLY A 1 252 ? 3.011 3.100 2.943 1.00 93.00 252 GLY A O 1
ATOM 2099 N N . TRP A 1 253 ? 1.548 1.648 3.842 1.00 94.75 253 TRP A N 1
ATOM 2100 C CA . TRP A 1 253 ? 2.378 0.467 3.614 1.00 94.75 253 TRP A CA 1
ATOM 2101 C C . TRP A 1 253 ? 2.584 0.173 2.123 1.00 94.75 253 TRP A C 1
ATOM 2103 O O . TRP A 1 253 ? 1.743 0.492 1.280 1.00 94.75 253 TRP A O 1
ATOM 2113 N N . LYS A 1 254 ? 3.705 -0.486 1.813 1.00 90.44 254 LYS A N 1
ATOM 2114 C CA . LYS A 1 254 ? 4.130 -0.842 0.452 1.00 90.44 254 LYS A CA 1
ATOM 2115 C C . LYS A 1 254 ? 4.235 -2.360 0.278 1.00 90.44 254 LYS A C 1
ATOM 2117 O O . LYS A 1 254 ? 4.036 -3.137 1.209 1.00 90.44 254 LYS A O 1
ATOM 2122 N N . MET A 1 255 ? 4.572 -2.785 -0.935 1.00 89.31 255 MET A N 1
ATOM 2123 C CA . MET A 1 255 ? 4.646 -4.193 -1.350 1.00 89.31 255 MET A CA 1
ATOM 2124 C C . MET A 1 255 ? 6.020 -4.830 -1.079 1.00 89.31 255 MET A C 1
ATOM 2126 O O . MET A 1 255 ? 6.433 -5.743 -1.793 1.00 89.31 255 MET A O 1
ATOM 2130 N N . LYS A 1 256 ? 6.744 -4.333 -0.067 1.00 87.12 256 LYS A N 1
ATOM 2131 C CA . LYS A 1 256 ? 8.129 -4.722 0.218 1.00 87.12 256 LYS A CA 1
ATOM 2132 C C . LYS A 1 256 ? 8.270 -5.579 1.479 1.00 87.12 256 LYS A C 1
ATOM 2134 O O . LYS A 1 256 ? 7.405 -5.546 2.357 1.00 87.12 256 LYS A O 1
ATOM 2139 N N . GLN A 1 257 ? 9.362 -6.338 1.573 1.00 87.19 257 GLN A N 1
ATOM 2140 C CA . GLN A 1 257 ? 9.632 -7.205 2.727 1.00 87.19 257 GLN A CA 1
ATOM 2141 C C . GLN A 1 257 ? 9.944 -6.406 3.996 1.00 87.19 257 GLN A C 1
ATOM 2143 O O . GLN A 1 257 ? 9.590 -6.842 5.086 1.00 87.19 257 GLN A O 1
ATOM 2148 N N . GLU A 1 258 ? 10.501 -5.201 3.879 1.00 89.94 258 GLU A N 1
ATOM 2149 C CA . GLU A 1 258 ? 10.742 -4.326 5.028 1.00 89.94 258 GLU A CA 1
ATOM 2150 C C . GLU A 1 258 ? 9.418 -3.921 5.683 1.00 89.94 258 GLU A C 1
ATOM 2152 O O . GLU A 1 258 ? 9.290 -3.967 6.902 1.00 89.94 258 GLU A O 1
ATOM 2157 N N . ALA A 1 259 ? 8.388 -3.613 4.882 1.00 91.81 259 ALA A N 1
ATOM 2158 C CA . ALA A 1 259 ? 7.051 -3.331 5.408 1.00 91.81 259 ALA A CA 1
ATOM 2159 C C . ALA A 1 259 ? 6.495 -4.535 6.182 1.00 91.81 259 ALA A C 1
ATOM 2161 O O . ALA A 1 259 ? 5.957 -4.367 7.275 1.00 91.81 259 ALA A O 1
ATOM 2162 N N . LYS A 1 260 ? 6.670 -5.752 5.648 1.00 95.44 260 LYS A N 1
ATOM 2163 C CA . LYS A 1 260 ? 6.283 -6.994 6.329 1.00 95.44 260 LYS A CA 1
ATOM 2164 C C . LYS A 1 260 ? 6.994 -7.132 7.680 1.00 95.44 260 LYS A C 1
ATOM 2166 O O . LYS A 1 260 ? 6.314 -7.314 8.685 1.00 95.44 260 LYS A O 1
ATOM 2171 N N . ALA A 1 261 ? 8.319 -6.993 7.706 1.00 95.94 261 ALA A N 1
ATOM 2172 C CA . ALA A 1 261 ? 9.125 -7.135 8.916 1.00 95.94 261 ALA A CA 1
ATOM 2173 C C . ALA A 1 261 ? 8.755 -6.096 9.990 1.00 95.94 261 ALA A C 1
ATOM 2175 O O . ALA A 1 261 ? 8.631 -6.432 11.168 1.00 95.94 261 ALA A O 1
ATOM 2176 N N . ILE A 1 262 ? 8.510 -4.842 9.587 1.00 95.88 262 ILE A N 1
ATOM 2177 C CA . ILE A 1 262 ? 8.048 -3.787 10.499 1.00 95.88 262 ILE A CA 1
ATOM 2178 C C . ILE A 1 262 ? 6.697 -4.173 11.109 1.00 95.88 262 ILE A C 1
ATOM 2180 O O . ILE A 1 262 ? 6.544 -4.126 12.327 1.00 95.88 262 ILE A O 1
ATOM 2184 N N . ILE A 1 263 ? 5.728 -4.593 10.289 1.00 97.50 263 ILE A N 1
ATOM 2185 C CA . ILE A 1 263 ? 4.398 -4.994 10.770 1.00 97.50 263 ILE A CA 1
ATOM 2186 C C . ILE A 1 263 ? 4.499 -6.199 11.716 1.00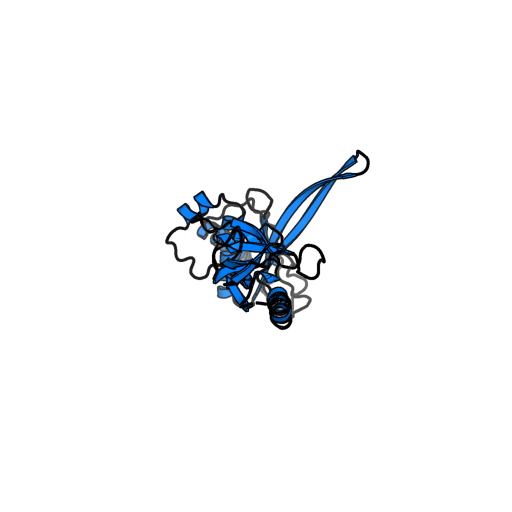 97.50 263 ILE A C 1
ATOM 2188 O O . ILE A 1 263 ? 3.852 -6.203 12.760 1.00 97.50 263 ILE A O 1
ATOM 2192 N N . GLU A 1 264 ? 5.311 -7.205 11.387 1.00 97.38 264 GLU A N 1
ATOM 2193 C CA . GLU A 1 264 ? 5.538 -8.374 12.248 1.00 97.38 264 GLU A CA 1
ATOM 2194 C C . GLU A 1 264 ? 6.129 -7.987 13.603 1.00 97.38 264 GLU A C 1
ATOM 2196 O O . GLU A 1 264 ? 5.759 -8.575 14.617 1.00 97.38 264 GLU A O 1
ATOM 2201 N N . ASN A 1 265 ? 7.002 -6.978 13.646 1.00 96.75 265 ASN A N 1
ATOM 2202 C CA . ASN A 1 265 ? 7.494 -6.435 14.905 1.00 96.75 265 ASN A CA 1
ATOM 2203 C C . ASN A 1 265 ? 6.390 -5.688 15.671 1.00 96.75 265 ASN A C 1
ATOM 2205 O O . ASN A 1 265 ? 6.207 -5.913 16.863 1.00 96.75 265 ASN A O 1
ATOM 2209 N N . MET A 1 266 ? 5.609 -4.849 14.984 1.00 96.25 266 MET A N 1
ATOM 2210 C CA . MET A 1 266 ? 4.501 -4.102 15.592 1.00 96.25 266 MET A CA 1
ATOM 2211 C C . MET A 1 266 ? 3.465 -5.017 16.251 1.00 96.25 266 MET A C 1
ATOM 2213 O O . MET A 1 266 ? 3.035 -4.762 17.372 1.00 96.25 266 MET A O 1
ATOM 2217 N N . VAL A 1 267 ? 3.097 -6.118 15.592 1.00 96.62 267 VAL A N 1
ATOM 2218 C CA . VAL A 1 267 ? 2.112 -7.083 16.111 1.00 96.62 267 VAL A CA 1
ATOM 2219 C C . VAL A 1 267 ? 2.520 -7.678 17.466 1.00 96.62 267 VAL A C 1
ATOM 2221 O O . VAL A 1 267 ? 1.639 -8.070 18.224 1.00 96.62 267 VAL A O 1
ATOM 2224 N N . LYS A 1 268 ? 3.815 -7.714 17.806 1.00 95.81 268 LYS A N 1
ATOM 2225 C CA . LYS A 1 268 ? 4.296 -8.278 19.078 1.00 95.81 268 LYS A CA 1
ATOM 2226 C C . LYS A 1 268 ? 3.953 -7.414 20.291 1.00 95.81 268 LYS A C 1
ATOM 2228 O O . LYS A 1 268 ? 3.657 -7.972 21.335 1.00 95.81 268 LYS A O 1
ATOM 2233 N N . TRP A 1 269 ? 3.984 -6.087 20.156 1.00 93.81 269 TRP A N 1
ATOM 2234 C CA . TRP A 1 269 ? 3.813 -5.157 21.284 1.00 93.81 269 TRP A CA 1
ATOM 2235 C C . TRP A 1 269 ? 2.495 -4.374 21.247 1.00 93.81 269 TRP A C 1
ATOM 2237 O O . TRP A 1 269 ? 2.064 -3.824 22.256 1.00 93.81 269 TRP A O 1
ATOM 2247 N N . LEU A 1 270 ? 1.808 -4.314 20.102 1.00 93.81 270 LEU A N 1
ATOM 2248 C CA . LEU A 1 270 ? 0.514 -3.629 20.000 1.00 93.81 270 LEU A CA 1
ATOM 2249 C C . LEU A 1 270 ? -0.594 -4.180 20.918 1.00 93.81 270 LEU A C 1
ATOM 2251 O O . LEU A 1 270 ? -1.385 -3.361 21.392 1.00 93.81 270 LEU A O 1
ATOM 2255 N N . PRO A 1 271 ? -0.695 -5.500 21.190 1.00 91.44 271 PRO A N 1
ATOM 2256 C CA . PRO A 1 271 ? -1.706 -6.025 22.110 1.00 91.44 271 PRO A CA 1
ATOM 2257 C C . PRO A 1 271 ? -1.650 -5.390 23.505 1.00 91.44 271 PRO A C 1
ATOM 2259 O O . PRO A 1 271 ? -2.695 -5.038 24.048 1.00 91.44 271 PRO A O 1
ATOM 2262 N N . GLU A 1 272 ? -0.449 -5.119 24.024 1.00 86.94 272 GLU A N 1
ATOM 2263 C CA . GLU A 1 272 ? -0.247 -4.499 25.342 1.00 86.94 272 GLU A CA 1
ATOM 2264 C C . GLU A 1 272 ? -0.919 -3.119 25.432 1.00 86.94 272 GLU A C 1
ATOM 2266 O O . GLU A 1 272 ? -1.467 -2.742 26.468 1.00 86.94 272 GLU A O 1
ATOM 2271 N N . ARG A 1 273 ? -0.959 -2.366 24.324 1.00 76.88 273 ARG A N 1
ATOM 2272 C CA . ARG A 1 273 ? -1.628 -1.055 24.269 1.00 76.88 273 ARG A CA 1
ATOM 2273 C C . ARG A 1 273 ? -3.150 -1.152 24.274 1.00 76.88 273 ARG A C 1
ATOM 2275 O O . ARG A 1 273 ? -3.820 -0.215 24.707 1.00 76.88 273 ARG A O 1
ATOM 2282 N N . THR A 1 274 ? -3.703 -2.246 23.760 1.00 72.75 274 THR A N 1
ATOM 2283 C CA . THR A 1 274 ? -5.144 -2.500 23.814 1.00 72.75 274 THR A CA 1
ATOM 2284 C C . THR A 1 274 ? -5.559 -2.908 25.230 1.00 72.75 274 THR A C 1
ATOM 2286 O O . THR A 1 274 ? -6.586 -2.445 25.716 1.00 72.75 274 THR A O 1
ATOM 2289 N N . GLU A 1 275 ? -4.735 -3.711 25.907 1.00 69.81 275 GLU A N 1
ATOM 2290 C CA . GLU A 1 275 ? -4.985 -4.221 27.264 1.00 69.81 275 GLU A CA 1
ATOM 2291 C C . GLU A 1 275 ? -4.847 -3.137 28.346 1.00 69.81 275 GLU A C 1
ATOM 2293 O O . GLU A 1 275 ? -5.680 -3.046 29.249 1.00 69.81 275 GLU A O 1
ATOM 2298 N N . GLN A 1 276 ? -3.871 -2.228 28.220 1.00 58.25 276 GLN A N 1
ATOM 2299 C CA . GLN A 1 276 ? -3.694 -1.086 29.136 1.00 58.25 276 GLN A CA 1
ATOM 2300 C C . GLN A 1 276 ? -4.910 -0.144 29.199 1.00 58.25 276 GLN A C 1
ATOM 2302 O O . GLN A 1 276 ? -5.048 0.632 30.144 1.00 58.25 276 GLN A O 1
ATOM 2307 N N . ALA A 1 277 ? -5.815 -0.206 28.219 1.00 56.62 277 ALA A N 1
ATOM 2308 C CA . ALA A 1 277 ? -7.042 0.583 28.210 1.00 56.62 277 ALA A CA 1
ATOM 2309 C C . ALA A 1 277 ? -8.184 -0.008 29.057 1.00 56.62 277 ALA A C 1
ATOM 2311 O O . ALA A 1 277 ? -9.267 0.582 29.084 1.00 56.62 277 ALA A O 1
ATOM 2312 N N . GLY A 1 278 ? -7.947 -1.121 29.763 1.00 50.19 278 GLY A N 1
ATOM 2313 C CA . GLY A 1 278 ? -8.893 -1.696 30.720 1.00 50.19 278 GLY A CA 1
ATOM 2314 C C . GLY A 1 278 ? -10.143 -2.282 30.064 1.00 50.19 278 GLY A C 1
ATOM 2315 O O . GLY A 1 278 ? -11.252 -2.031 30.540 1.00 50.19 278 GLY A O 1
ATOM 2316 N N . ILE A 1 279 ? -9.962 -3.011 28.958 1.00 48.75 279 ILE A N 1
ATOM 2317 C CA . ILE A 1 279 ? -10.997 -3.830 28.308 1.00 48.75 279 ILE A CA 1
ATOM 2318 C C . ILE A 1 279 ? -10.639 -5.299 28.493 1.00 48.75 279 ILE A C 1
ATOM 2320 O O . ILE A 1 279 ? -9.466 -5.633 28.223 1.00 48.75 279 ILE A O 1
#

Radius of gyration: 24.73 Å; chains: 1; bounding box: 57×52×89 Å

Organism: NCBI:txid450362

Secondary structure (DSSP, 8-state):
--SSSTTTHHHHHHHHHHHHHHHHHHHHHHTT---EE---------TTS-GGG-TTTS-S-SEEEE-TTSSEEEEEEE-TTS-TT--EEEEEEEEEEEEEEETTEEEEEEEEEEEEEEEES-HHHHHHHHHHHHHHHHHHHS-HHHHHHHHTT---TT---EEEEEEEE-SEEEETTTTEEEES-SSS-TT-EEEEPPP-SSSTTSEEEEEE--TT-SS-EEEEEEGGGEEEEEEEEE--HHHHHHHHHTT---SSHHHHHHHHHHHHHHHHHHHTT--

Foldseek 3Di:
DPDPPVVPVVCVVVVVLCCVVCVVVVLCVVVVADFPWDDPPQADDDPVDDQLVPQVRAFQWRGWGAHNVNFKIWTWGWRCVVPSLIKIKIWIKGWDWDWDQDPNDTDIDIDIDTFDIDIGPDPVVVSVSVLLNVLLCCLQVDDNVVSCVVCPPPCPVDRQWFKFWKWFFAQWAQDDPVGDTDGGDPFAGGRWIWTWFPDDPPPLQQKIWIWTAGPPDPDIDTDIDGLLRTHPIDIDTDRPSVVSNVQSVPVGTHRDVVSVVVSVVCSVCSNVSNVVRPD

pLDDT: mean 77.82, std 19.1, range [25.78, 98.5]